Protein AF-A0A2T4AZH9-F1 (afdb_monomer_lite)

Structure (mmCIF, N/CA/C/O backbone):
data_AF-A0A2T4AZH9-F1
#
_entry.id   AF-A0A2T4AZH9-F1
#
loop_
_atom_site.group_PDB
_atom_site.id
_atom_site.type_symbol
_atom_site.label_atom_id
_atom_site.label_alt_id
_atom_site.label_comp_id
_atom_site.label_asym_id
_atom_site.label_entity_id
_atom_site.label_seq_id
_atom_site.pdbx_PDB_ins_code
_atom_site.Cartn_x
_atom_site.Cartn_y
_atom_site.Cartn_z
_atom_site.occupancy
_atom_site.B_iso_or_equiv
_atom_site.auth_seq_id
_atom_site.auth_comp_id
_atom_site.auth_asym_id
_atom_site.auth_atom_id
_atom_site.pdbx_PDB_model_num
ATOM 1 N N . MET A 1 1 ? 41.358 -37.869 23.763 1.00 35.62 1 MET A N 1
ATOM 2 C CA . MET A 1 1 ? 40.541 -38.123 22.559 1.00 35.62 1 MET A CA 1
ATOM 3 C C . MET A 1 1 ? 39.114 -38.159 23.052 1.00 35.62 1 MET A C 1
ATOM 5 O O . MET A 1 1 ? 38.674 -39.199 23.522 1.00 35.62 1 MET A O 1
ATOM 9 N N . ASP A 1 2 ? 38.481 -36.989 23.084 1.00 30.17 2 ASP A N 1
ATOM 10 C CA . ASP A 1 2 ? 37.159 -36.802 23.678 1.00 30.17 2 ASP A CA 1
ATOM 11 C C . ASP A 1 2 ? 36.055 -36.996 22.645 1.00 30.17 2 ASP A C 1
ATOM 13 O O . ASP A 1 2 ? 36.222 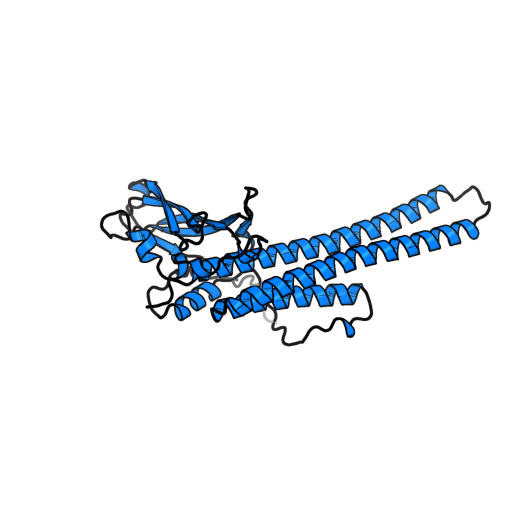-36.734 21.453 1.00 30.17 2 ASP A O 1
ATOM 17 N N . ALA A 1 3 ? 34.944 -37.520 23.141 1.00 31.33 3 ALA A N 1
ATOM 18 C CA . ALA A 1 3 ? 33.832 -38.042 22.380 1.00 31.33 3 ALA A CA 1
ATOM 19 C C . ALA A 1 3 ? 32.626 -37.086 22.398 1.00 31.33 3 ALA A C 1
ATOM 21 O O . ALA A 1 3 ? 32.434 -36.349 23.358 1.00 31.33 3 ALA A O 1
ATOM 22 N N . PHE A 1 4 ? 31.778 -37.231 21.371 1.00 27.92 4 PHE A N 1
ATOM 23 C CA . PHE A 1 4 ? 30.345 -36.894 21.321 1.00 27.92 4 PHE A CA 1
ATOM 24 C C . PHE A 1 4 ? 29.908 -35.425 21.517 1.00 27.92 4 PHE A C 1
ATOM 26 O O . PHE A 1 4 ? 29.893 -34.912 22.628 1.00 27.92 4 PHE A O 1
ATOM 33 N N . LYS A 1 5 ? 29.321 -34.821 20.470 1.00 28.11 5 LYS A N 1
ATOM 34 C CA . LYS A 1 5 ? 27.851 -34.748 20.292 1.00 28.11 5 LYS A CA 1
ATOM 35 C C . LYS A 1 5 ? 27.455 -33.930 19.054 1.00 28.11 5 LYS A C 1
ATOM 37 O O . LYS A 1 5 ? 27.830 -32.775 18.896 1.00 28.11 5 LYS A O 1
ATOM 42 N N . LEU A 1 6 ? 26.645 -34.569 18.215 1.00 40.53 6 LEU A N 1
ATOM 43 C CA . LEU A 1 6 ? 25.690 -33.941 17.313 1.00 40.53 6 LEU A CA 1
ATOM 44 C C . LEU A 1 6 ? 24.505 -33.487 18.183 1.00 40.53 6 LEU A C 1
ATOM 46 O O . LEU A 1 6 ? 23.862 -34.342 18.789 1.00 40.53 6 LEU A O 1
ATOM 50 N N . GLU A 1 7 ? 24.227 -32.188 18.263 1.00 27.11 7 GLU A N 1
ATOM 51 C CA . GLU A 1 7 ? 22.940 -31.666 18.741 1.00 27.11 7 GLU A CA 1
ATOM 52 C C . GLU A 1 7 ? 22.421 -30.650 17.719 1.00 27.11 7 GLU A C 1
ATOM 54 O O . GLU A 1 7 ? 22.953 -29.556 17.534 1.00 27.11 7 GLU A O 1
ATOM 59 N N . THR A 1 8 ? 21.408 -31.112 16.993 1.00 34.91 8 THR A N 1
ATOM 60 C CA . THR A 1 8 ? 20.376 -30.325 16.332 1.00 34.91 8 THR A CA 1
ATOM 61 C C . THR A 1 8 ? 19.603 -29.483 17.347 1.00 34.91 8 THR A C 1
ATOM 63 O O . THR A 1 8 ? 19.451 -29.869 18.503 1.00 34.91 8 THR A O 1
ATOM 66 N N . ASP A 1 9 ? 19.038 -28.398 16.824 1.00 30.02 9 ASP A N 1
ATOM 67 C CA . ASP A 1 9 ? 17.975 -27.564 17.382 1.00 30.02 9 ASP A CA 1
ATOM 68 C C . ASP A 1 9 ? 18.329 -26.586 18.504 1.00 30.02 9 ASP A C 1
ATOM 70 O O . ASP A 1 9 ? 18.565 -26.917 19.663 1.00 30.02 9 ASP A O 1
ATOM 74 N N . THR A 1 10 ? 18.167 -25.306 18.177 1.00 31.19 10 THR A N 1
ATOM 75 C CA . THR A 1 10 ? 17.559 -24.371 19.124 1.00 31.19 10 THR A CA 1
ATOM 76 C C . THR A 1 10 ? 16.722 -23.346 18.367 1.00 31.19 10 THR A C 1
ATOM 78 O O . THR A 1 10 ? 17.166 -22.265 18.003 1.00 31.19 10 THR A O 1
ATOM 81 N N . ASN A 1 11 ? 15.478 -23.753 18.106 1.00 31.56 11 ASN A N 1
ATOM 82 C CA . ASN A 1 11 ? 14.273 -22.962 18.328 1.00 31.56 11 ASN A CA 1
ATOM 83 C C . ASN A 1 11 ? 14.351 -21.475 17.957 1.00 31.56 11 ASN A C 1
ATOM 85 O O . ASN A 1 11 ? 14.492 -20.606 18.819 1.00 31.56 11 ASN A O 1
ATOM 89 N N . ALA A 1 12 ? 14.035 -21.183 16.695 1.00 30.25 12 ALA A N 1
ATOM 90 C CA . ALA A 1 12 ? 13.262 -19.993 16.359 1.00 30.25 12 ALA A CA 1
ATOM 91 C C . ALA A 1 12 ? 11.862 -20.124 16.991 1.00 30.25 12 ALA A C 1
ATOM 93 O O . ALA A 1 12 ? 10.872 -20.418 16.327 1.00 30.25 12 ALA A O 1
ATOM 94 N N . SER A 1 13 ? 11.781 -19.941 18.311 1.00 31.86 13 SER A N 1
ATOM 95 C CA . SER A 1 13 ? 10.516 -19.662 18.978 1.00 31.86 13 SER A CA 1
ATOM 96 C C . SER A 1 13 ? 10.161 -18.223 18.634 1.00 31.86 13 SER A C 1
ATOM 98 O O . SER A 1 13 ? 10.483 -17.292 19.371 1.00 31.86 13 SER A O 1
ATOM 100 N N . ALA A 1 14 ? 9.526 -18.036 17.477 1.00 33.06 14 ALA A N 1
ATOM 101 C CA . ALA A 1 14 ? 8.737 -16.850 17.209 1.00 33.06 14 ALA A CA 1
ATOM 102 C C . ALA A 1 14 ? 7.580 -16.855 18.211 1.00 33.06 14 ALA A C 1
ATOM 104 O O . ALA A 1 14 ? 6.486 -17.347 17.938 1.00 33.06 14 ALA A O 1
ATOM 105 N N . THR A 1 15 ? 7.849 -16.349 19.413 1.00 31.78 15 THR A N 1
ATOM 106 C CA . THR A 1 15 ? 6.825 -15.973 20.373 1.00 31.78 15 THR A CA 1
ATOM 107 C C . THR A 1 15 ? 6.036 -14.855 19.704 1.00 31.78 15 THR A C 1
ATOM 109 O O . THR A 1 15 ? 6.380 -13.679 19.801 1.00 31.78 15 THR A O 1
ATOM 112 N N . THR A 1 16 ? 5.008 -15.227 18.944 1.00 39.09 16 THR A N 1
ATOM 113 C CA . THR A 1 16 ? 3.958 -14.329 18.476 1.00 39.09 16 THR A CA 1
ATOM 114 C C . THR A 1 16 ? 3.214 -13.893 19.726 1.00 39.09 16 THR A C 1
ATOM 116 O O . THR A 1 16 ? 2.232 -14.495 20.151 1.00 39.09 16 THR A O 1
ATOM 119 N N . MET A 1 17 ? 3.771 -12.895 20.413 1.00 38.28 17 MET A N 1
ATOM 120 C CA . MET A 1 17 ? 3.063 -12.244 21.498 1.00 38.28 17 MET A CA 1
ATOM 121 C C . MET A 1 17 ? 1.852 -11.585 20.857 1.00 38.28 17 MET A C 1
ATOM 123 O 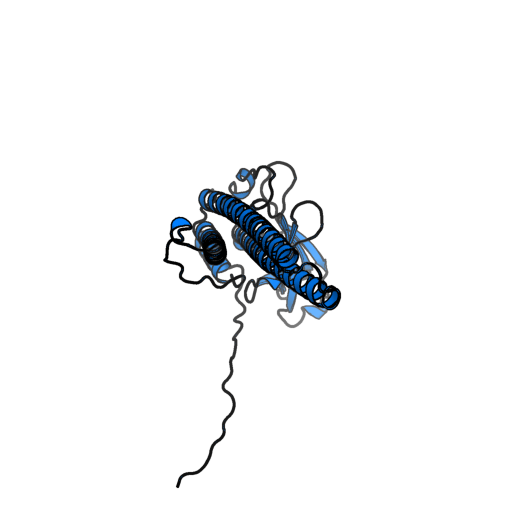O . MET A 1 17 ? 1.985 -10.609 20.128 1.00 38.28 17 MET A O 1
ATOM 127 N N . SER A 1 18 ? 0.680 -12.166 21.087 1.00 49.25 18 SER A N 1
ATOM 128 C CA . SER A 1 18 ? -0.585 -11.580 20.677 1.00 49.25 18 SER A CA 1
ATOM 129 C C . SER A 1 18 ? -0.742 -10.249 21.403 1.00 49.25 18 SER A C 1
ATOM 131 O O . SER A 1 18 ? -0.923 -10.236 22.624 1.00 49.25 18 SER A O 1
ATOM 133 N N . VAL A 1 19 ? -0.639 -9.136 20.676 1.00 58.69 19 VAL A N 1
ATOM 134 C CA . VAL A 1 19 ? -0.752 -7.793 21.252 1.00 58.69 19 VAL A CA 1
ATOM 135 C C . VAL A 1 19 ? -2.165 -7.266 20.992 1.00 58.69 19 VAL A C 1
ATOM 137 O O . VAL A 1 19 ? -2.646 -7.328 19.854 1.00 58.69 19 VAL A O 1
ATOM 140 N N . PRO A 1 20 ? -2.865 -6.739 22.015 1.00 59.16 20 PRO A N 1
ATOM 141 C CA . PRO A 1 20 ? -4.095 -5.996 21.791 1.00 59.16 20 PRO A CA 1
ATOM 142 C C . PRO A 1 20 ? -3.818 -4.849 20.820 1.00 59.16 20 PRO A C 1
ATOM 144 O O . PRO A 1 20 ? -2.970 -3.999 21.083 1.00 59.16 20 PRO A O 1
ATOM 147 N N . VAL A 1 21 ? -4.555 -4.806 19.710 1.00 58.34 21 VAL A N 1
ATOM 148 C CA . VAL A 1 21 ? -4.430 -3.727 18.715 1.00 58.34 21 VAL A CA 1
ATOM 149 C C . VAL A 1 21 ? -4.867 -2.389 19.318 1.00 58.34 21 VAL A C 1
ATOM 151 O O . VAL A 1 21 ? -4.456 -1.319 18.881 1.00 58.34 21 VAL A O 1
ATOM 154 N N . THR A 1 22 ? -5.688 -2.456 20.364 1.00 56.28 22 THR A N 1
ATOM 155 C CA . THR A 1 22 ? -6.309 -1.313 21.016 1.00 56.28 22 THR A CA 1
ATOM 156 C C . THR A 1 22 ? -5.822 -1.225 22.457 1.00 56.28 22 THR A C 1
ATOM 158 O O . THR A 1 22 ? -6.404 -1.844 23.352 1.00 56.28 22 THR A O 1
ATOM 161 N N . ARG A 1 23 ? -4.761 -0.450 22.704 1.00 54.91 23 ARG A N 1
ATOM 162 C CA . ARG A 1 23 ? -4.456 0.011 24.065 1.00 54.91 23 ARG A CA 1
ATOM 163 C C . ARG A 1 23 ? -5.501 1.039 24.490 1.00 54.91 23 ARG A C 1
ATOM 165 O O . ARG A 1 23 ? -5.807 1.973 23.751 1.00 54.91 23 ARG A O 1
ATOM 172 N N . THR A 1 24 ? -6.096 0.833 25.661 1.00 55.88 24 THR A N 1
ATOM 173 C CA . THR A 1 24 ? -7.143 1.715 26.208 1.00 55.88 24 THR A CA 1
ATOM 174 C C . THR A 1 24 ? -6.582 2.851 27.061 1.00 55.88 24 THR A C 1
ATOM 176 O O . THR A 1 24 ? -7.318 3.761 27.437 1.00 55.88 24 THR A O 1
ATOM 179 N N . ASP A 1 25 ? -5.294 2.793 27.373 1.00 58.34 25 ASP A N 1
ATOM 180 C CA . ASP A 1 25 ? -4.509 3.752 28.135 1.00 58.34 25 ASP A CA 1
ATOM 181 C C . ASP A 1 25 ? -3.660 4.647 27.210 1.00 58.34 25 ASP A C 1
ATOM 183 O O . ASP A 1 25 ? -3.441 4.337 26.039 1.00 58.34 25 ASP A O 1
ATOM 187 N N . GLY A 1 26 ? -3.249 5.816 27.710 1.00 67.31 26 GLY A N 1
ATOM 188 C CA . GLY A 1 26 ? -2.458 6.794 26.950 1.00 67.31 26 GLY A CA 1
ATOM 189 C C . GLY A 1 26 ? -3.267 7.748 26.063 1.00 67.31 26 GLY A C 1
ATOM 190 O O . GLY A 1 26 ? -4.496 7.655 25.950 1.00 67.31 26 GLY A O 1
ATOM 191 N N . THR A 1 27 ? -2.553 8.700 25.461 1.00 75.38 27 THR A N 1
ATOM 192 C CA . THR A 1 27 ? -3.080 9.693 24.515 1.00 75.38 27 THR A CA 1
ATOM 193 C C . THR A 1 27 ? -3.403 9.057 23.158 1.00 75.38 27 THR A C 1
ATOM 195 O O . THR A 1 27 ? -2.953 7.955 22.846 1.00 75.38 27 THR A O 1
ATOM 198 N N . THR A 1 28 ? -4.144 9.763 22.297 1.00 70.50 28 THR A N 1
ATOM 199 C CA . THR A 1 28 ? -4.382 9.333 20.904 1.00 70.50 28 THR A CA 1
ATOM 200 C C . THR A 1 28 ? -3.072 9.037 20.166 1.00 70.50 28 THR A C 1
ATOM 202 O O . THR A 1 28 ? -2.990 8.059 19.426 1.00 70.50 28 THR A O 1
ATOM 205 N N . ARG A 1 29 ? -2.025 9.832 20.419 1.00 73.69 29 ARG A N 1
ATOM 206 C CA . ARG A 1 29 ? -0.695 9.647 19.830 1.00 73.69 29 ARG A CA 1
ATOM 207 C C . ARG A 1 29 ? -0.040 8.341 20.284 1.00 73.69 29 ARG A C 1
ATOM 209 O O . ARG A 1 29 ? 0.465 7.604 19.443 1.00 73.69 29 ARG A O 1
ATOM 216 N N . ASP A 1 30 ? -0.106 8.019 21.576 1.00 75.50 30 ASP A N 1
ATOM 217 C CA . ASP A 1 30 ? 0.475 6.781 22.125 1.00 75.50 30 ASP A CA 1
ATOM 218 C C . ASP A 1 30 ? -0.186 5.532 21.526 1.00 75.50 30 ASP A C 1
ATOM 220 O O . ASP A 1 30 ? 0.470 4.518 21.268 1.00 75.50 30 ASP A O 1
ATOM 224 N N . ARG A 1 31 ? -1.495 5.616 21.258 1.00 73.69 31 ARG A N 1
ATOM 225 C CA . ARG A 1 31 ? -2.267 4.546 20.613 1.00 73.69 31 ARG A CA 1
ATOM 226 C C . ARG A 1 31 ? -1.903 4.390 19.142 1.00 73.69 31 ARG A C 1
ATOM 228 O O . ARG A 1 31 ? -1.674 3.266 18.715 1.00 73.69 31 ARG A O 1
ATOM 235 N N . ILE A 1 32 ? -1.776 5.492 18.397 1.00 75.69 32 ILE A N 1
ATOM 236 C CA . ILE A 1 32 ? -1.299 5.471 17.003 1.00 75.69 32 ILE A CA 1
ATOM 237 C C . ILE A 1 32 ? 0.099 4.851 16.934 1.00 75.69 32 ILE A C 1
ATOM 239 O O . ILE A 1 32 ? 0.330 3.958 16.127 1.00 75.69 32 ILE A O 1
ATOM 243 N N . GLN A 1 33 ? 1.015 5.256 17.816 1.00 78.50 33 GLN A N 1
ATOM 244 C CA . GLN A 1 33 ? 2.370 4.706 17.853 1.00 78.50 33 GLN A CA 1
ATOM 245 C C . GLN A 1 33 ? 2.381 3.211 18.210 1.00 78.50 33 GLN A C 1
ATOM 247 O O . GLN A 1 33 ? 3.131 2.444 17.610 1.00 78.50 33 GLN A O 1
ATOM 252 N N . SER A 1 34 ? 1.525 2.784 19.144 1.00 79.31 34 SER A N 1
ATOM 253 C CA . SER A 1 34 ? 1.360 1.364 19.488 1.00 79.31 34 SER A CA 1
ATOM 254 C C . SER A 1 34 ? 0.736 0.550 18.349 1.00 79.31 34 SER A C 1
ATOM 256 O O . SER A 1 34 ? 1.015 -0.634 18.225 1.00 79.31 34 SER A O 1
ATOM 258 N N . PHE A 1 35 ? -0.113 1.159 17.520 1.00 82.94 35 PHE A N 1
ATOM 259 C CA . PHE A 1 35 ? -0.682 0.506 16.343 1.00 82.94 35 PHE A CA 1
ATOM 260 C C . PHE A 1 35 ? 0.359 0.395 15.224 1.00 82.94 35 PHE A C 1
ATOM 262 O O . PHE A 1 35 ? 0.516 -0.664 14.624 1.00 82.94 35 PHE A O 1
ATOM 269 N N . LEU A 1 36 ? 1.111 1.471 14.973 1.00 83.50 36 LEU A N 1
ATOM 270 C CA . LEU A 1 36 ? 2.180 1.517 13.975 1.00 83.50 36 LEU A CA 1
ATOM 271 C C . LEU A 1 36 ? 3.300 0.516 14.261 1.00 83.50 36 LEU A C 1
ATOM 273 O O . LEU A 1 36 ? 3.859 -0.034 13.319 1.00 83.50 36 LEU A O 1
ATOM 277 N N . SER A 1 37 ? 3.598 0.217 15.529 1.00 83.94 37 SER A N 1
ATOM 278 C CA . SER A 1 37 ? 4.591 -0.811 15.873 1.00 83.94 37 SER A CA 1
ATOM 279 C C . SER A 1 37 ? 4.175 -2.231 15.465 1.00 83.94 37 SER A C 1
ATOM 281 O O . SER A 1 37 ? 5.003 -3.139 15.483 1.00 83.94 37 SER A O 1
ATOM 283 N N . LEU A 1 38 ? 2.912 -2.436 15.074 1.00 86.44 38 LEU A N 1
ATOM 284 C CA . LEU A 1 38 ? 2.426 -3.688 14.498 1.00 86.44 38 LEU A CA 1
ATOM 285 C C . LEU A 1 38 ? 2.661 -3.768 12.983 1.00 86.44 38 LEU A C 1
ATOM 287 O O . LEU A 1 38 ? 2.318 -4.792 12.391 1.00 86.44 38 LEU A O 1
ATOM 291 N N . ASN A 1 39 ? 3.204 -2.726 12.341 1.00 88.56 39 ASN A N 1
ATOM 292 C CA . ASN A 1 39 ? 3.512 -2.748 10.915 1.00 88.56 39 ASN A CA 1
ATOM 293 C C . ASN A 1 39 ? 4.572 -3.813 10.612 1.00 88.56 39 ASN A C 1
ATOM 295 O O . ASN A 1 39 ? 5.694 -3.745 11.107 1.00 88.56 39 ASN A O 1
ATOM 299 N N . LYS A 1 40 ? 4.205 -4.794 9.788 1.00 89.12 40 LYS A N 1
ATOM 300 C CA . LYS A 1 40 ? 5.099 -5.815 9.227 1.00 89.12 40 LYS A CA 1
ATOM 301 C C . LYS A 1 40 ? 4.925 -5.909 7.707 1.00 89.12 40 LYS A C 1
ATOM 303 O O . LYS A 1 40 ? 5.230 -6.941 7.115 1.00 89.12 40 LYS A O 1
ATOM 308 N N . ILE A 1 41 ? 4.362 -4.870 7.079 1.00 87.06 41 ILE A N 1
ATOM 309 C CA . ILE A 1 41 ? 4.138 -4.830 5.628 1.00 87.06 41 ILE A CA 1
ATOM 310 C C . ILE A 1 41 ? 5.489 -4.851 4.922 1.00 87.06 41 ILE A C 1
ATOM 312 O O . ILE A 1 41 ? 5.646 -5.532 3.914 1.00 87.06 41 ILE A O 1
ATOM 316 N N . GLU A 1 42 ? 6.446 -4.121 5.486 1.00 82.81 42 GLU A N 1
ATOM 317 C CA . GLU A 1 42 ? 7.795 -3.953 4.977 1.00 82.81 42 GLU A CA 1
ATOM 318 C C . GLU A 1 42 ? 8.727 -3.642 6.151 1.00 82.81 42 GLU A C 1
ATOM 320 O O . GLU A 1 42 ? 8.307 -3.037 7.142 1.00 82.81 42 GLU A O 1
ATOM 325 N N . VAL A 1 43 ? 9.979 -4.084 6.051 1.00 78.25 43 VAL A N 1
ATOM 326 C CA . VAL A 1 43 ? 11.051 -3.670 6.957 1.00 78.25 43 VAL A CA 1
ATOM 327 C C . VAL A 1 43 ? 11.850 -2.621 6.208 1.00 78.25 43 VAL A C 1
ATOM 329 O O . VAL A 1 43 ? 12.520 -2.953 5.236 1.00 78.25 43 VAL A O 1
ATOM 332 N N . PHE A 1 44 ? 11.751 -1.371 6.645 1.00 73.19 44 PHE A N 1
ATOM 333 C CA . PHE A 1 44 ? 12.524 -0.290 6.050 1.00 73.19 44 PHE A CA 1
ATOM 334 C C . PHE A 1 44 ? 13.975 -0.405 6.490 1.00 73.19 44 PHE A C 1
ATOM 336 O O . PHE A 1 44 ? 14.270 -0.605 7.673 1.00 73.19 44 PHE A O 1
ATOM 343 N N . SER A 1 45 ? 14.878 -0.294 5.528 1.00 63.50 45 SER A N 1
ATOM 344 C CA . SER A 1 45 ? 16.293 -0.114 5.822 1.00 63.50 45 SER A CA 1
ATOM 345 C C . SER A 1 45 ? 16.545 1.312 6.345 1.00 63.50 45 SER A C 1
ATOM 347 O O . SER A 1 45 ? 15.782 2.228 6.040 1.00 63.50 45 SER A O 1
ATOM 349 N N . ASP A 1 46 ? 17.590 1.513 7.163 1.00 58.84 46 ASP A N 1
ATOM 350 C CA . ASP A 1 46 ? 18.034 2.851 7.602 1.00 58.84 46 ASP A CA 1
ATOM 351 C C . ASP A 1 46 ? 18.615 3.605 6.388 1.00 58.84 46 ASP A C 1
ATOM 353 O O . ASP A 1 46 ? 19.830 3.719 6.204 1.00 58.84 46 ASP A O 1
ATOM 357 N N . GLN A 1 47 ? 17.742 4.089 5.504 1.00 55.91 47 GLN A N 1
ATOM 358 C CA . GLN A 1 47 ? 18.118 4.821 4.297 1.00 55.91 47 GLN A CA 1
ATOM 359 C C . GLN A 1 47 ? 18.378 6.288 4.648 1.00 55.91 47 GLN A C 1
ATOM 361 O O . GLN A 1 47 ? 17.634 7.201 4.315 1.00 55.91 47 GLN A O 1
ATOM 366 N N . SER A 1 48 ? 19.474 6.515 5.373 1.00 52.31 48 SER A N 1
ATOM 367 C CA . SER A 1 48 ? 19.982 7.858 5.699 1.00 52.31 48 SER A CA 1
ATOM 368 C C . SER A 1 48 ? 20.657 8.565 4.515 1.00 52.31 48 SER A C 1
ATOM 370 O O . SER A 1 48 ? 21.104 9.705 4.651 1.00 52.31 48 SER A O 1
ATOM 372 N N . GLN A 1 49 ? 20.756 7.902 3.361 1.00 54.59 49 GLN A N 1
ATOM 373 C CA . GLN A 1 49 ? 21.454 8.419 2.195 1.00 54.59 49 GLN A CA 1
ATOM 374 C C . GLN A 1 49 ? 20.450 9.049 1.227 1.00 54.59 49 GLN A C 1
ATOM 376 O O . GLN A 1 49 ? 19.514 8.393 0.776 1.00 54.59 49 GLN A O 1
ATOM 381 N N . ALA A 1 50 ? 20.638 10.338 0.938 1.00 56.22 50 ALA A N 1
ATOM 382 C CA . ALA A 1 50 ? 19.861 11.037 -0.076 1.00 56.22 50 ALA A CA 1
ATOM 383 C C . ALA A 1 50 ? 20.056 10.343 -1.434 1.00 56.22 50 ALA A C 1
ATOM 385 O O . ALA A 1 50 ? 21.186 10.038 -1.813 1.00 56.22 50 ALA A O 1
ATOM 386 N N . TRP A 1 51 ? 18.952 10.070 -2.126 1.00 66.31 51 TRP A N 1
ATOM 387 C CA . TRP A 1 51 ? 18.949 9.528 -3.479 1.00 66.31 51 TRP A CA 1
ATOM 388 C C . TRP A 1 51 ? 19.098 10.687 -4.465 1.00 66.31 51 TRP A C 1
AT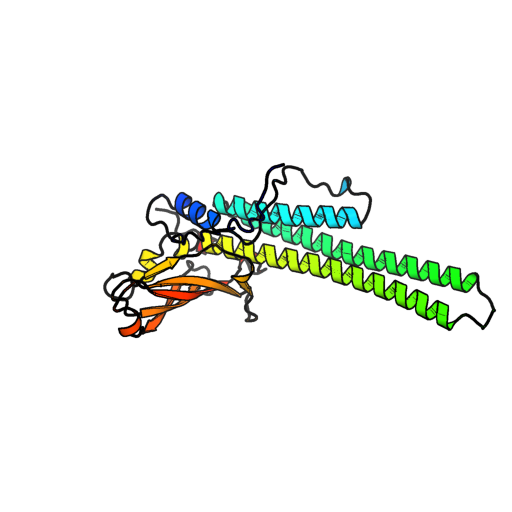OM 390 O O . TRP A 1 51 ? 18.350 11.662 -4.377 1.00 66.31 51 TRP A O 1
ATOM 400 N N . ASP A 1 52 ? 20.053 10.584 -5.388 1.00 65.50 52 ASP A N 1
ATOM 401 C CA . ASP A 1 52 ? 20.234 11.557 -6.463 1.00 65.50 52 ASP A CA 1
ATOM 402 C C . ASP A 1 52 ? 20.291 10.832 -7.811 1.00 65.50 52 ASP A C 1
ATOM 404 O O . ASP A 1 52 ? 21.153 9.988 -8.045 1.00 65.50 52 ASP A O 1
ATOM 408 N N . PHE A 1 53 ? 19.340 11.144 -8.694 1.00 64.44 53 PHE A N 1
ATOM 409 C CA . PHE A 1 53 ? 19.307 10.607 -10.056 1.00 64.44 53 PHE A CA 1
ATOM 410 C C . PHE A 1 53 ? 20.496 11.091 -10.892 1.00 64.44 53 PHE A C 1
ATOM 412 O O . PHE A 1 53 ? 20.878 10.407 -11.846 1.00 64.44 53 PHE A O 1
ATOM 419 N N . ASP A 1 54 ? 21.063 12.250 -10.547 1.00 66.38 54 ASP A N 1
ATOM 420 C CA . ASP A 1 54 ? 22.154 12.873 -11.292 1.00 66.38 54 ASP A CA 1
ATOM 421 C C . ASP A 1 54 ? 23.492 12.138 -11.087 1.00 66.38 54 ASP A C 1
ATOM 423 O O . ASP A 1 54 ? 24.373 12.231 -11.944 1.00 66.38 54 ASP A O 1
ATOM 427 N N . ASP A 1 55 ? 23.609 11.335 -10.022 1.00 70.62 55 ASP A N 1
ATOM 428 C CA . ASP A 1 55 ? 24.785 10.506 -9.728 1.00 70.62 55 ASP A CA 1
ATOM 429 C C . ASP A 1 55 ? 24.754 9.128 -10.432 1.00 70.62 55 ASP A C 1
ATOM 431 O O . ASP A 1 55 ? 25.756 8.411 -10.427 1.00 70.62 55 ASP A O 1
ATOM 435 N N . CYS A 1 56 ? 23.629 8.736 -11.051 1.00 78.50 56 CYS A N 1
ATOM 436 C CA . CYS A 1 56 ? 23.438 7.408 -11.652 1.00 78.50 56 CYS A CA 1
ATOM 437 C C . CYS A 1 56 ? 23.753 7.449 -13.177 1.00 78.50 56 CYS A C 1
ATOM 439 O O . CYS A 1 56 ? 23.053 8.105 -13.965 1.00 78.50 56 CYS A O 1
ATOM 441 N N . GLU A 1 57 ? 24.814 6.750 -13.614 1.00 75.94 57 GLU A N 1
ATOM 442 C CA . GLU A 1 57 ? 25.371 6.829 -14.981 1.00 75.94 57 GLU A CA 1
ATOM 443 C C . GLU A 1 57 ? 24.577 5.998 -16.001 1.00 75.94 57 GLU A C 1
ATOM 445 O O . GLU A 1 57 ? 24.444 6.378 -17.169 1.00 75.94 57 GLU A O 1
ATOM 450 N N . THR A 1 58 ? 24.033 4.862 -15.570 1.00 80.62 58 THR A N 1
ATOM 451 C CA . THR A 1 58 ? 23.296 3.925 -16.425 1.00 80.62 58 THR A CA 1
ATOM 452 C C . THR A 1 58 ? 21.790 3.958 -16.161 1.00 80.62 58 THR A C 1
ATOM 454 O O . THR A 1 58 ? 21.328 4.336 -15.088 1.00 80.62 58 THR A O 1
ATOM 457 N N . LEU A 1 59 ? 20.988 3.521 -17.140 1.00 78.38 59 LEU A N 1
ATOM 458 C CA . LEU A 1 59 ? 19.537 3.362 -16.953 1.00 78.38 59 LEU A CA 1
ATOM 459 C C . LEU A 1 59 ? 19.198 2.336 -15.861 1.00 78.38 59 LEU A C 1
ATOM 461 O O . LEU A 1 59 ? 18.192 2.489 -15.179 1.00 78.38 59 LEU A O 1
ATOM 465 N N . GLU A 1 60 ? 20.036 1.311 -15.698 1.00 79.56 60 GLU A N 1
ATOM 466 C CA . GLU A 1 60 ? 19.883 0.296 -14.652 1.00 79.56 60 GLU A CA 1
ATOM 467 C C . GLU A 1 60 ? 20.125 0.902 -13.271 1.00 79.56 60 GLU A C 1
ATOM 469 O O . GLU A 1 60 ? 19.256 0.803 -12.413 1.00 79.56 60 GLU A O 1
ATOM 474 N N . GLU A 1 61 ? 21.217 1.652 -13.104 1.00 81.56 61 GLU A N 1
ATOM 475 C CA . GLU A 1 61 ? 21.475 2.392 -11.867 1.00 81.56 61 GLU A CA 1
ATOM 476 C C . GLU A 1 61 ? 20.360 3.399 -11.588 1.00 81.56 61 GLU A C 1
ATOM 478 O O . GLU A 1 61 ? 19.860 3.443 -10.477 1.00 81.56 61 GLU A O 1
ATOM 483 N N . ARG A 1 62 ? 19.886 4.157 -12.585 1.00 84.31 62 ARG A N 1
ATOM 484 C CA . ARG A 1 62 ? 18.754 5.087 -12.406 1.00 84.31 62 ARG A CA 1
ATOM 485 C C . ARG A 1 62 ? 17.477 4.382 -11.964 1.00 84.31 62 ARG A C 1
ATOM 487 O O . ARG A 1 62 ? 16.713 4.942 -11.179 1.00 84.31 62 ARG A O 1
ATOM 494 N N . PHE A 1 63 ? 17.227 3.178 -12.468 1.00 87.50 63 PHE A N 1
ATOM 495 C CA . PHE A 1 63 ? 16.079 2.386 -12.053 1.00 87.50 63 PHE A CA 1
ATOM 496 C C . PHE A 1 63 ? 16.233 1.902 -10.605 1.00 87.50 63 PHE A C 1
ATOM 498 O O . PHE A 1 63 ? 15.312 2.083 -9.812 1.00 87.50 63 PHE A O 1
ATOM 505 N N . ASP A 1 64 ? 17.407 1.397 -10.225 1.00 86.12 64 ASP A N 1
ATOM 506 C CA . ASP A 1 64 ? 17.705 0.992 -8.846 1.00 86.12 64 ASP A CA 1
ATOM 507 C C . ASP A 1 64 ? 17.633 2.186 -7.874 1.00 86.12 64 ASP A C 1
ATOM 509 O O . ASP A 1 64 ? 16.975 2.108 -6.832 1.00 86.12 64 ASP A O 1
ATOM 513 N N . CYS A 1 65 ? 18.217 3.329 -8.258 1.00 86.44 65 CYS A N 1
ATOM 514 C CA . CYS A 1 65 ? 18.134 4.610 -7.551 1.00 86.44 65 CYS A CA 1
ATOM 515 C C . CYS A 1 65 ? 16.659 5.023 -7.350 1.00 86.44 65 CYS A C 1
ATOM 517 O O . CYS A 1 65 ? 16.251 5.425 -6.258 1.00 86.44 65 CYS A O 1
ATOM 519 N N . GLY A 1 66 ? 15.824 4.868 -8.383 1.00 89.50 66 GLY A N 1
ATOM 520 C CA . GLY A 1 66 ? 14.389 5.131 -8.300 1.00 89.50 66 GLY A CA 1
ATOM 521 C C . GLY A 1 66 ? 13.643 4.176 -7.362 1.00 89.50 66 GLY A C 1
ATOM 522 O O . GLY A 1 66 ? 12.794 4.629 -6.593 1.00 89.50 66 GLY A O 1
ATOM 523 N N . LEU A 1 67 ? 13.966 2.877 -7.361 1.00 90.62 67 LEU A N 1
ATOM 524 C CA . LEU A 1 67 ? 13.347 1.900 -6.454 1.00 90.62 67 LEU A CA 1
ATOM 525 C C . LEU A 1 67 ? 13.644 2.225 -4.988 1.00 90.62 67 LEU A C 1
ATOM 527 O O . LEU A 1 67 ? 12.737 2.146 -4.154 1.00 90.62 67 LEU A O 1
ATOM 531 N N . MET A 1 68 ? 14.876 2.649 -4.691 1.00 88.69 68 MET A N 1
ATOM 532 C CA . MET A 1 68 ? 15.243 3.162 -3.370 1.00 88.69 68 MET A CA 1
ATOM 533 C C . MET A 1 68 ? 14.430 4.409 -3.011 1.00 88.69 68 MET A C 1
ATOM 535 O O . MET A 1 68 ? 13.847 4.469 -1.932 1.00 88.69 68 MET A O 1
ATOM 539 N N . GLY A 1 69 ? 14.285 5.365 -3.936 1.00 89.62 69 GLY A N 1
ATOM 540 C CA . GLY A 1 69 ? 13.425 6.536 -3.732 1.00 89.62 69 GLY A CA 1
ATOM 541 C C . GLY A 1 69 ? 11.967 6.162 -3.422 1.00 89.62 69 GLY A C 1
ATOM 542 O O . GLY A 1 69 ? 11.346 6.737 -2.526 1.00 89.62 69 GLY A O 1
ATOM 543 N N . LEU A 1 70 ? 11.415 5.145 -4.096 1.00 92.00 70 LEU A N 1
ATOM 544 C CA . LEU A 1 70 ? 10.077 4.629 -3.793 1.00 92.00 70 LEU A CA 1
ATOM 545 C C . LEU A 1 70 ? 10.004 3.967 -2.405 1.00 92.00 70 LEU A C 1
ATOM 547 O O . LEU A 1 70 ? 8.958 4.057 -1.761 1.00 92.00 70 LEU A O 1
ATOM 551 N N . GLU A 1 71 ? 11.043 3.262 -1.947 1.00 91.31 71 GLU A N 1
ATOM 552 C CA . GLU A 1 71 ? 11.121 2.710 -0.578 1.00 91.31 71 GLU A CA 1
ATOM 553 C C . GLU A 1 71 ? 11.193 3.823 0.469 1.00 91.31 71 GLU A C 1
ATOM 555 O O . GLU A 1 71 ? 10.420 3.811 1.429 1.00 91.31 71 GLU A O 1
ATOM 560 N N . GLN A 1 72 ? 12.030 4.832 0.237 1.00 89.81 72 GLN A N 1
ATOM 561 C CA . GLN A 1 72 ? 12.167 5.992 1.109 1.00 89.81 72 GLN A CA 1
ATOM 562 C C . GLN A 1 72 ? 10.830 6.723 1.290 1.00 89.81 72 GLN A C 1
ATOM 564 O O . GLN A 1 72 ? 10.408 6.980 2.416 1.00 89.81 72 GLN A O 1
ATOM 569 N N . LEU A 1 73 ? 10.095 6.969 0.203 1.00 91.69 73 LEU A N 1
ATOM 570 C CA . LEU A 1 73 ? 8.767 7.587 0.272 1.00 91.69 73 LEU A CA 1
ATOM 571 C C . LEU A 1 73 ? 7.747 6.699 1.014 1.00 91.69 73 LEU A C 1
ATOM 573 O O . LEU A 1 73 ? 6.871 7.214 1.709 1.00 91.69 73 LEU A O 1
ATOM 577 N N . ARG A 1 74 ? 7.856 5.363 0.938 1.00 91.38 74 ARG A N 1
ATOM 578 C CA . ARG A 1 74 ? 7.034 4.460 1.772 1.00 91.38 74 ARG A CA 1
ATOM 579 C C . ARG A 1 74 ? 7.391 4.573 3.257 1.00 91.38 74 ARG A C 1
ATOM 581 O O . ARG A 1 74 ? 6.484 4.535 4.088 1.00 91.38 74 ARG A O 1
ATOM 588 N N . SER A 1 75 ? 8.668 4.747 3.590 1.00 89.94 75 SER A N 1
ATOM 589 C CA . SER A 1 75 ? 9.126 4.997 4.964 1.00 89.94 75 SER A CA 1
ATOM 590 C C . SER A 1 75 ? 8.597 6.339 5.493 1.00 89.94 75 SER A C 1
ATOM 592 O O . SER A 1 75 ? 8.033 6.415 6.586 1.00 89.94 75 SER A O 1
ATOM 594 N N . GLU A 1 76 ? 8.635 7.386 4.666 1.00 90.69 76 GLU A N 1
ATOM 595 C CA . GLU A 1 76 ? 8.079 8.703 4.995 1.00 90.69 76 GLU A CA 1
ATOM 596 C C . GLU A 1 76 ? 6.568 8.671 5.247 1.00 90.69 76 GLU A C 1
ATOM 598 O O . GLU A 1 76 ? 6.083 9.375 6.131 1.00 90.69 76 GLU A O 1
ATOM 603 N N . VAL A 1 77 ? 5.807 7.818 4.548 1.00 90.06 77 VAL A N 1
ATOM 604 C CA . VAL A 1 77 ? 4.383 7.597 4.862 1.00 90.06 77 VAL A CA 1
ATOM 605 C C . VAL A 1 77 ? 4.205 7.110 6.297 1.00 90.06 77 VAL A C 1
ATOM 607 O O . VAL A 1 77 ? 3.293 7.567 6.993 1.00 90.06 77 VAL A O 1
ATOM 610 N N . VAL A 1 78 ? 5.058 6.198 6.763 1.00 88.12 78 VAL A N 1
ATOM 611 C CA . VAL A 1 78 ? 4.988 5.664 8.129 1.00 88.12 78 VAL A CA 1
ATOM 612 C C . VAL A 1 78 ? 5.330 6.743 9.153 1.00 88.12 78 VAL A C 1
ATOM 614 O O . VAL A 1 78 ? 4.586 6.908 10.125 1.00 88.12 78 VAL A O 1
ATOM 617 N N . GLU A 1 79 ? 6.374 7.534 8.912 1.00 88.12 79 GLU A N 1
ATOM 618 C CA . GLU A 1 79 ? 6.755 8.634 9.805 1.00 88.12 79 GLU A CA 1
ATOM 619 C C . GLU A 1 79 ? 5.714 9.767 9.816 1.00 88.12 79 GLU A C 1
ATOM 621 O O . GLU A 1 79 ? 5.263 10.178 10.886 1.00 88.12 79 GLU A O 1
ATOM 626 N N . ALA A 1 80 ? 5.197 10.191 8.660 1.00 86.62 80 ALA A N 1
ATOM 627 C CA . ALA A 1 80 ? 4.106 11.165 8.589 1.00 86.62 80 ALA A CA 1
ATOM 628 C C . ALA A 1 80 ? 2.850 10.666 9.327 1.00 86.62 80 ALA A C 1
ATOM 630 O O . ALA A 1 80 ? 2.175 11.429 10.030 1.00 86.62 80 ALA A O 1
ATOM 631 N N . THR A 1 81 ? 2.559 9.363 9.237 1.00 85.44 81 THR A N 1
ATOM 632 C CA . THR A 1 81 ? 1.463 8.733 9.987 1.00 85.44 81 THR A CA 1
ATOM 633 C C . THR A 1 81 ? 1.695 8.807 11.494 1.00 85.44 81 THR A C 1
ATOM 635 O O . THR A 1 81 ? 0.770 9.126 12.251 1.00 85.44 81 THR A O 1
ATOM 638 N N . ARG A 1 82 ? 2.929 8.539 11.931 1.00 84.06 82 ARG A N 1
ATOM 639 C CA . ARG A 1 82 ? 3.359 8.581 13.333 1.00 84.06 82 ARG A CA 1
ATOM 640 C C . ARG A 1 82 ? 3.251 9.975 13.935 1.00 84.06 82 ARG A C 1
ATOM 642 O O . ARG A 1 82 ? 2.857 10.119 15.093 1.00 84.06 82 ARG A O 1
ATOM 649 N N . GLU A 1 83 ? 3.588 10.993 13.156 1.00 82.81 83 GLU A N 1
ATOM 650 C CA . GLU A 1 83 ? 3.485 12.394 13.556 1.00 82.81 83 GLU A CA 1
ATOM 651 C C . GLU A 1 83 ? 2.049 12.929 13.506 1.00 82.81 83 GLU A C 1
ATOM 653 O O . GLU A 1 83 ? 1.760 13.971 14.095 1.00 82.81 83 GLU A O 1
ATOM 658 N N . GLY A 1 84 ? 1.137 12.225 12.825 1.00 78.12 84 GLY A N 1
ATOM 659 C CA . GLY A 1 84 ? -0.194 12.747 12.519 1.00 78.12 84 GLY A CA 1
ATOM 660 C C . GLY A 1 84 ? -0.145 13.912 11.525 1.00 78.12 84 GLY A C 1
ATOM 661 O O . GLY A 1 84 ? -1.025 14.773 11.539 1.00 78.12 84 GLY A O 1
ATOM 662 N N . ASN A 1 85 ? 0.896 13.968 10.688 1.00 82.75 85 ASN A N 1
ATOM 663 C CA . ASN A 1 85 ? 1.130 15.044 9.736 1.00 82.75 85 ASN A CA 1
ATOM 664 C C . ASN A 1 85 ? 0.476 14.718 8.388 1.00 82.75 85 ASN A C 1
ATOM 666 O O . ASN A 1 85 ? 1.080 14.150 7.482 1.00 82.75 85 ASN A O 1
ATOM 670 N N . GLU A 1 86 ? -0.794 15.093 8.263 1.00 73.69 86 GLU A N 1
ATOM 671 C CA . GLU A 1 86 ? -1.602 14.827 7.070 1.00 73.69 86 GLU A CA 1
ATOM 672 C C . GLU A 1 86 ? -1.016 15.456 5.802 1.00 73.69 86 GLU A C 1
ATOM 674 O O . GLU A 1 86 ? -1.015 14.840 4.738 1.00 73.69 86 GLU A O 1
ATOM 679 N N . ARG A 1 87 ? -0.510 16.686 5.919 1.00 80.69 87 ARG A N 1
ATOM 680 C CA . ARG A 1 87 ? 0.049 17.399 4.775 1.00 80.69 87 ARG A CA 1
ATOM 681 C C . ARG A 1 87 ? 1.292 16.686 4.259 1.00 80.69 87 ARG A C 1
ATOM 683 O O . ARG A 1 87 ? 1.358 16.427 3.066 1.00 80.69 87 ARG A O 1
ATOM 690 N N . ALA A 1 88 ? 2.197 16.298 5.160 1.00 85.06 88 ALA A N 1
ATOM 691 C CA . ALA A 1 88 ? 3.356 15.494 4.790 1.00 85.06 88 ALA A CA 1
ATOM 692 C C . ALA A 1 88 ? 2.931 14.168 4.147 1.00 85.06 88 ALA A C 1
ATOM 694 O O . ALA A 1 88 ? 3.429 13.837 3.083 1.00 85.06 88 ALA A O 1
ATOM 695 N N . LEU A 1 89 ? 1.940 13.464 4.709 1.00 86.06 89 LEU A N 1
ATOM 696 C CA . LEU A 1 89 ? 1.441 12.218 4.120 1.00 86.06 89 LEU A CA 1
ATOM 697 C C . LEU A 1 89 ? 0.937 12.413 2.678 1.00 86.06 89 LEU A C 1
ATOM 699 O O . LEU A 1 89 ? 1.235 11.604 1.802 1.00 86.06 89 LEU A O 1
ATOM 703 N N . MET A 1 90 ? 0.162 13.470 2.425 1.00 86.25 90 MET A N 1
ATOM 704 C CA . MET A 1 90 ? -0.351 13.776 1.087 1.00 86.25 90 MET A CA 1
ATOM 705 C C . MET A 1 90 ? 0.767 14.172 0.120 1.00 86.25 90 MET A C 1
ATOM 707 O O . MET A 1 90 ? 0.775 13.686 -1.010 1.00 86.25 90 MET A O 1
ATOM 711 N N . ASP A 1 91 ? 1.704 15.009 0.564 1.00 88.94 91 ASP A N 1
ATOM 712 C CA . ASP A 1 91 ? 2.846 15.455 -0.236 1.00 88.94 91 ASP A CA 1
ATOM 713 C C . ASP A 1 91 ? 3.749 14.257 -0.604 1.00 88.94 91 ASP A C 1
ATOM 715 O O . ASP A 1 91 ? 4.085 14.082 -1.775 1.00 88.94 91 ASP A O 1
ATOM 719 N N . THR A 1 92 ? 4.029 13.352 0.342 1.00 90.88 92 THR A N 1
ATOM 720 C CA . THR A 1 92 ? 4.770 12.100 0.104 1.00 90.88 92 THR A CA 1
ATOM 721 C C . THR A 1 92 ? 4.049 11.186 -0.893 1.00 90.88 92 THR A C 1
ATOM 723 O O . THR A 1 92 ? 4.679 10.627 -1.788 1.00 90.88 92 THR A O 1
ATOM 726 N N . VAL A 1 93 ? 2.720 11.043 -0.803 1.00 90.19 93 VAL A N 1
ATOM 727 C CA . VAL A 1 93 ? 1.939 10.249 -1.776 1.00 90.19 93 VAL A CA 1
ATOM 728 C C . VAL A 1 93 ? 1.992 10.863 -3.177 1.00 90.19 93 VAL A C 1
ATOM 730 O O . VAL A 1 93 ? 2.042 10.126 -4.162 1.00 90.19 93 VAL A O 1
ATOM 733 N N . VAL A 1 94 ? 1.969 12.193 -3.290 1.00 90.50 94 VAL A N 1
ATOM 734 C CA . VAL A 1 94 ? 2.128 12.883 -4.579 1.00 90.50 94 VAL A CA 1
ATOM 735 C C . VAL A 1 94 ? 3.524 12.631 -5.141 1.00 90.50 94 VAL A C 1
ATOM 737 O O . VAL A 1 94 ? 3.619 12.139 -6.265 1.00 90.50 94 VAL A O 1
ATOM 740 N N . GLY A 1 95 ? 4.574 12.852 -4.344 1.00 90.81 95 GLY A N 1
ATOM 741 C CA . GLY A 1 95 ? 5.957 12.583 -4.745 1.00 90.81 95 GLY A CA 1
ATOM 742 C C . GLY A 1 95 ? 6.168 11.130 -5.176 1.00 90.81 95 GLY A C 1
ATOM 743 O O . GLY A 1 95 ? 6.801 10.868 -6.195 1.00 90.81 95 GLY A O 1
ATOM 744 N N . TYR A 1 96 ? 5.533 10.177 -4.486 1.00 92.81 96 TYR A N 1
ATOM 745 C CA . TYR A 1 96 ? 5.566 8.765 -4.866 1.00 92.81 96 TYR A CA 1
ATOM 746 C C . TYR A 1 96 ? 4.980 8.529 -6.257 1.00 92.81 96 TYR A C 1
ATOM 748 O O . TYR A 1 96 ? 5.564 7.810 -7.064 1.00 92.81 96 TYR A O 1
ATOM 756 N N . ARG A 1 97 ? 3.820 9.124 -6.564 1.00 91.00 97 ARG A N 1
ATOM 757 C CA . ARG A 1 97 ? 3.184 8.970 -7.882 1.00 91.00 97 ARG A CA 1
ATOM 758 C C . ARG A 1 97 ? 4.006 9.614 -8.990 1.00 91.00 97 ARG A C 1
ATOM 760 O O . ARG A 1 97 ? 4.060 9.068 -10.089 1.00 91.00 97 ARG A O 1
ATOM 767 N N . GLU A 1 98 ? 4.612 10.764 -8.716 1.00 91.75 98 GLU A N 1
ATOM 768 C CA . GLU A 1 98 ? 5.489 11.453 -9.663 1.00 91.75 98 GLU A CA 1
ATOM 769 C C . GLU A 1 98 ? 6.729 10.608 -9.967 1.00 91.75 98 GLU A C 1
ATOM 771 O O . GLU A 1 98 ? 7.011 10.362 -11.140 1.00 91.75 98 GLU A O 1
ATOM 776 N N . LEU A 1 99 ? 7.394 10.076 -8.935 1.00 91.56 99 LEU A N 1
ATOM 777 C CA . LEU A 1 99 ? 8.542 9.186 -9.098 1.00 91.56 99 LEU A CA 1
ATOM 778 C C . LEU A 1 99 ? 8.158 7.882 -9.810 1.00 91.56 99 LEU A C 1
ATOM 780 O O . LEU A 1 99 ? 8.819 7.497 -10.767 1.00 91.56 99 LEU A O 1
ATOM 784 N N . HIS A 1 100 ? 7.056 7.235 -9.425 1.00 92.75 100 HIS A N 1
ATOM 785 C CA . HIS A 1 100 ? 6.562 6.021 -10.092 1.00 92.75 100 HIS A CA 1
ATOM 786 C C . HIS A 1 100 ? 6.264 6.264 -11.581 1.00 92.75 100 HIS A C 1
ATOM 788 O O . HIS A 1 100 ? 6.648 5.468 -12.439 1.00 92.75 100 HIS A O 1
ATOM 794 N N . THR A 1 101 ? 5.665 7.414 -11.908 1.00 91.81 101 THR A N 1
ATOM 795 C CA . THR A 1 101 ? 5.415 7.824 -13.299 1.00 91.81 101 THR A CA 1
ATOM 796 C C . THR A 1 101 ? 6.720 8.067 -14.056 1.00 91.81 101 THR A C 1
ATOM 798 O O . THR A 1 101 ? 6.834 7.676 -15.216 1.00 91.81 101 THR A O 1
ATOM 801 N N . LEU A 1 102 ? 7.705 8.713 -13.424 1.00 90.75 102 LEU A N 1
ATOM 802 C CA . LEU A 1 102 ? 9.029 8.922 -14.011 1.00 90.75 102 LEU A CA 1
ATOM 803 C C . LEU A 1 102 ? 9.722 7.585 -14.292 1.00 90.75 102 LEU A C 1
ATOM 805 O O . LEU A 1 102 ? 10.237 7.386 -15.385 1.00 90.75 102 LEU A O 1
ATOM 809 N N . MET A 1 103 ? 9.680 6.651 -13.343 1.00 91.62 103 MET A N 1
ATOM 810 C CA . MET A 1 103 ? 10.273 5.326 -13.508 1.00 91.62 103 MET A CA 1
ATOM 811 C C . MET A 1 103 ? 9.585 4.502 -14.590 1.00 91.62 103 MET A C 1
ATOM 813 O O . MET A 1 103 ? 10.267 3.828 -15.349 1.00 91.62 103 MET A O 1
ATOM 817 N N . THR A 1 104 ? 8.259 4.592 -14.707 1.00 91.75 104 THR A N 1
ATOM 818 C CA . THR A 1 104 ? 7.521 3.936 -15.798 1.00 91.75 104 THR A CA 1
ATOM 819 C C . THR A 1 104 ? 8.017 4.442 -17.156 1.00 91.75 104 THR A C 1
ATOM 821 O O . THR A 1 104 ? 8.351 3.646 -18.024 1.00 91.75 104 THR A O 1
ATOM 824 N N . LYS A 1 105 ? 8.189 5.763 -17.307 1.00 89.75 105 LYS A N 1
ATOM 825 C CA . LYS A 1 105 ? 8.767 6.340 -18.532 1.00 89.75 105 LYS A CA 1
ATOM 826 C C . LYS A 1 105 ? 10.200 5.877 -18.781 1.00 89.75 105 LYS A C 1
ATOM 828 O O . LYS A 1 105 ? 10.549 5.621 -19.922 1.00 89.75 105 LYS A O 1
ATOM 833 N N . LEU A 1 106 ? 11.023 5.754 -17.737 1.00 86.94 106 LEU A N 1
ATOM 834 C CA . LEU A 1 106 ? 12.389 5.236 -17.872 1.00 86.94 106 LEU A CA 1
ATOM 835 C C . LEU A 1 106 ? 12.410 3.783 -18.368 1.00 86.94 106 LEU A C 1
ATOM 837 O O . LEU A 1 106 ? 13.309 3.420 -19.122 1.00 86.94 106 LEU A O 1
ATOM 841 N N . VAL A 1 107 ? 11.438 2.960 -17.962 1.00 87.38 107 VAL A N 1
ATOM 842 C CA . VAL A 1 107 ? 11.283 1.586 -18.465 1.00 87.38 107 VAL A CA 1
ATOM 843 C C . VAL A 1 107 ? 10.922 1.592 -19.951 1.00 87.38 107 VAL A C 1
ATOM 845 O O . VAL A 1 107 ? 11.578 0.896 -20.727 1.00 87.38 107 VAL A O 1
ATOM 848 N N . ASP A 1 108 ? 9.960 2.428 -20.351 1.00 87.25 108 ASP A N 1
ATOM 849 C CA . ASP A 1 108 ? 9.560 2.591 -21.755 1.00 87.25 108 ASP A CA 1
ATOM 850 C C . ASP A 1 108 ? 10.741 3.089 -22.621 1.00 87.25 108 ASP A C 1
ATOM 852 O O . ASP A 1 108 ? 11.038 2.529 -23.677 1.00 87.25 108 ASP A O 1
ATOM 856 N N . GLU A 1 109 ? 11.474 4.107 -22.151 1.00 84.94 109 GLU A N 1
ATOM 857 C CA . GLU A 1 109 ? 12.659 4.659 -22.827 1.00 84.94 109 GLU A CA 1
ATOM 858 C C . GLU A 1 109 ? 13.787 3.621 -22.949 1.00 84.94 109 GLU A C 1
ATOM 860 O O . GLU A 1 109 ? 14.476 3.555 -23.972 1.00 84.94 109 GLU A O 1
ATOM 865 N N . ALA A 1 110 ? 13.984 2.786 -21.922 1.00 82.81 110 ALA A N 1
ATOM 866 C CA . ALA A 1 110 ? 14.970 1.711 -21.947 1.00 82.81 110 ALA A CA 1
ATOM 867 C C . ALA A 1 110 ? 14.608 0.622 -22.966 1.00 82.81 110 ALA A C 1
ATOM 869 O O . ALA A 1 110 ? 15.501 0.096 -23.640 1.00 82.81 110 ALA A O 1
ATOM 870 N N . GLU A 1 111 ? 13.321 0.288 -23.098 1.00 85.56 111 GLU A N 1
ATOM 871 C CA . GLU A 1 111 ? 12.841 -0.632 -24.128 1.00 85.56 111 GLU A CA 1
ATOM 872 C C . GLU A 1 111 ? 13.064 -0.048 -25.528 1.00 85.56 111 GLU A C 1
ATOM 874 O O . GLU A 1 111 ? 13.678 -0.711 -26.369 1.00 85.56 111 GLU A O 1
ATOM 879 N N . GLU A 1 112 ? 12.645 1.199 -25.768 1.00 86.25 112 GLU A N 1
ATOM 880 C CA . GLU A 1 112 ? 12.786 1.866 -27.068 1.00 86.25 112 GLU A CA 1
ATOM 881 C C . GLU A 1 112 ? 14.258 1.940 -27.504 1.00 86.25 112 GLU A C 1
ATOM 883 O O . GLU A 1 112 ? 14.612 1.487 -28.598 1.00 86.25 112 GLU A O 1
ATOM 888 N N . ALA A 1 113 ? 15.151 2.390 -26.616 1.00 81.69 113 ALA A N 1
ATOM 889 C CA . ALA A 1 113 ? 16.584 2.452 -26.896 1.00 81.69 113 ALA A CA 1
ATOM 890 C C . ALA A 1 113 ? 17.178 1.068 -27.213 1.00 81.69 113 ALA A C 1
ATOM 892 O O . ALA A 1 113 ? 18.035 0.925 -28.094 1.00 81.69 113 ALA A O 1
ATOM 893 N N . ALA A 1 114 ? 16.728 0.022 -26.516 1.00 82.50 114 ALA A N 1
ATOM 894 C CA . ALA A 1 114 ? 17.196 -1.331 -26.766 1.00 82.50 114 ALA A CA 1
ATOM 895 C C . ALA A 1 114 ? 16.685 -1.896 -28.103 1.00 82.50 114 ALA A C 1
ATOM 897 O O . ALA A 1 114 ? 17.436 -2.587 -28.802 1.00 82.50 114 ALA A O 1
ATOM 898 N N . VAL A 1 115 ? 15.445 -1.578 -28.484 1.00 83.50 115 VAL A N 1
ATOM 899 C CA . VAL A 1 115 ? 14.865 -1.917 -29.792 1.00 83.50 115 VAL A CA 1
ATOM 900 C C . VAL A 1 115 ? 15.621 -1.215 -30.923 1.00 83.50 115 VAL A C 1
ATOM 902 O O . VAL A 1 115 ? 15.946 -1.857 -31.926 1.00 83.50 115 VAL A O 1
ATOM 905 N N . ASP A 1 116 ? 15.987 0.053 -30.754 1.00 82.38 116 ASP A N 1
ATOM 906 C CA . ASP A 1 116 ? 16.764 0.805 -31.744 1.00 82.38 116 ASP A CA 1
ATOM 907 C C . ASP A 1 116 ? 18.172 0.231 -31.938 1.00 82.38 116 ASP A C 1
ATOM 909 O O . ASP A 1 116 ? 18.615 -0.004 -33.071 1.00 82.38 116 ASP A O 1
ATOM 913 N N . ILE A 1 117 ? 18.873 -0.081 -30.842 1.00 79.38 117 ILE A N 1
ATOM 914 C CA . ILE A 1 117 ? 20.183 -0.747 -30.895 1.00 79.38 117 ILE A CA 1
ATOM 915 C C . ILE A 1 117 ? 20.060 -2.102 -31.601 1.00 79.38 117 ILE A C 1
ATOM 917 O O . ILE A 1 117 ? 20.899 -2.447 -32.440 1.00 79.38 117 ILE A O 1
ATOM 921 N N . LEU A 1 118 ? 19.006 -2.866 -31.304 1.00 82.69 118 LEU A N 1
ATOM 922 C CA . LEU A 1 118 ? 18.733 -4.141 -31.959 1.00 82.69 118 LEU A CA 1
ATOM 923 C C . LEU A 1 118 ? 18.525 -3.962 -33.469 1.00 82.69 118 LEU A C 1
ATOM 925 O O . LEU A 1 118 ? 19.120 -4.695 -34.264 1.00 82.69 118 LEU A O 1
ATOM 929 N N . ALA A 1 119 ? 17.732 -2.971 -33.879 1.00 83.81 119 ALA A N 1
ATOM 930 C CA . ALA A 1 119 ? 17.471 -2.666 -35.281 1.00 83.81 119 ALA A CA 1
ATOM 931 C C . ALA A 1 119 ? 18.760 -2.290 -36.034 1.00 83.81 119 ALA A C 1
ATOM 933 O O . ALA A 1 119 ? 19.015 -2.817 -37.126 1.00 83.81 119 ALA A O 1
ATOM 934 N N . LEU A 1 120 ? 19.616 -1.461 -35.425 1.00 83.50 120 LEU A N 1
ATOM 935 C CA . LEU A 1 120 ? 20.932 -1.106 -35.963 1.00 83.50 120 LEU A CA 1
ATOM 936 C C . LEU A 1 120 ? 21.826 -2.343 -36.120 1.00 83.50 120 LEU A C 1
ATOM 938 O O . LEU A 1 120 ? 22.371 -2.586 -37.201 1.00 83.50 120 LEU A O 1
ATOM 942 N N . GLN A 1 121 ? 21.923 -3.188 -35.090 1.00 81.25 121 GLN A N 1
ATOM 943 C CA . GLN A 1 121 ? 22.722 -4.416 -35.139 1.00 81.25 121 GLN A CA 1
ATOM 944 C C . GLN A 1 121 ? 22.206 -5.416 -36.187 1.00 81.25 121 GLN A C 1
ATOM 946 O O . GLN A 1 121 ? 23.001 -6.073 -36.877 1.00 81.25 121 GLN A O 1
ATOM 951 N N . MET A 1 122 ? 20.885 -5.518 -36.360 1.00 80.50 122 MET A N 1
ATOM 952 C CA . MET A 1 122 ? 20.259 -6.312 -37.418 1.00 80.50 122 MET A CA 1
ATOM 953 C C . MET A 1 122 ? 20.612 -5.771 -38.806 1.00 80.50 122 MET A C 1
ATOM 955 O O . MET A 1 122 ? 20.945 -6.554 -39.703 1.00 80.50 122 MET A O 1
ATOM 959 N N . GLN A 1 123 ? 20.564 -4.451 -39.000 1.00 81.50 123 GLN A N 1
ATOM 960 C CA . GLN A 1 123 ? 20.910 -3.806 -40.265 1.00 81.50 123 GLN A CA 1
ATOM 961 C C . GLN A 1 123 ? 22.393 -3.990 -40.604 1.00 81.50 123 GLN A C 1
ATOM 963 O O . GLN A 1 123 ? 22.710 -4.409 -41.721 1.00 81.50 123 GLN A O 1
ATOM 968 N N . GLU A 1 124 ? 23.296 -3.769 -39.647 1.00 81.12 124 GLU A N 1
ATOM 969 C CA . GLU A 1 124 ? 24.730 -4.015 -39.821 1.00 81.12 124 GLU A CA 1
ATOM 970 C C . GLU A 1 124 ? 25.019 -5.471 -40.179 1.00 81.12 124 GLU A C 1
ATOM 972 O O . GLU A 1 124 ? 25.807 -5.768 -41.081 1.00 81.12 124 GLU A O 1
ATOM 977 N N . SER A 1 125 ? 24.359 -6.400 -39.493 1.00 77.06 125 SER A N 1
ATOM 978 C CA . SER A 1 125 ? 24.540 -7.826 -39.738 1.00 77.06 125 SER A CA 1
ATOM 979 C C . SER A 1 125 ? 24.024 -8.232 -41.116 1.00 77.06 125 SER A C 1
ATOM 981 O O . SER A 1 125 ? 24.682 -9.001 -41.815 1.00 77.06 125 SER A O 1
ATOM 983 N N . ARG A 1 126 ? 22.888 -7.675 -41.559 1.00 73.19 126 ARG A N 1
ATOM 984 C CA . ARG A 1 126 ? 22.372 -7.850 -42.927 1.00 73.19 126 ARG A CA 1
ATOM 985 C C . ARG A 1 126 ? 23.325 -7.267 -43.974 1.00 73.19 126 ARG A C 1
ATOM 987 O O . ARG A 1 126 ? 23.536 -7.902 -45.008 1.00 73.19 126 ARG A O 1
ATOM 994 N N . ALA A 1 127 ? 23.922 -6.103 -43.709 1.00 74.62 127 ALA A N 1
ATOM 995 C CA . ALA A 1 127 ? 24.882 -5.456 -44.603 1.00 74.62 127 ALA A CA 1
ATOM 996 C C . ALA A 1 127 ? 26.181 -6.267 -44.749 1.00 74.62 127 ALA A C 1
ATOM 998 O O . ALA A 1 127 ? 26.671 -6.445 -45.864 1.00 74.62 127 ALA A O 1
ATOM 999 N N . LYS A 1 128 ? 26.688 -6.844 -43.650 1.00 71.50 128 LY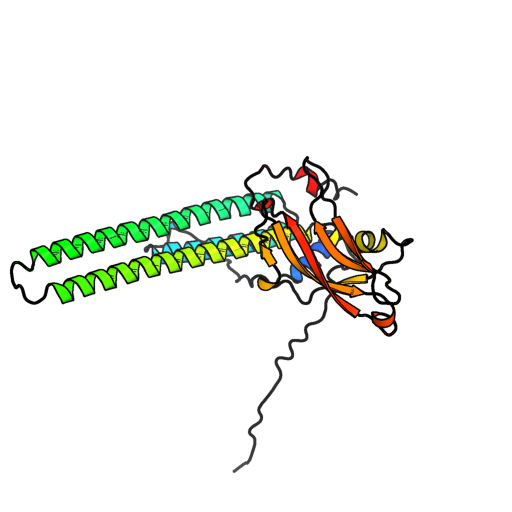S A N 1
ATOM 1000 C CA . LYS A 1 128 ? 27.886 -7.705 -43.636 1.00 71.50 128 LYS A CA 1
ATOM 1001 C C . LYS A 1 128 ? 27.688 -9.061 -44.347 1.00 71.50 128 LYS A C 1
ATOM 1003 O O . LYS A 1 128 ? 28.676 -9.738 -44.618 1.00 71.50 128 LYS A O 1
ATOM 1008 N N . LEU A 1 129 ? 26.452 -9.480 -44.663 1.00 61.22 129 LEU A N 1
ATOM 1009 C CA . LEU A 1 129 ? 26.130 -10.872 -45.042 1.00 61.22 129 LEU A CA 1
ATOM 1010 C C . LEU A 1 129 ? 25.652 -11.144 -46.490 1.00 61.22 129 LEU A C 1
ATOM 1012 O O . LEU A 1 129 ? 25.287 -12.285 -46.796 1.00 61.22 129 LEU A O 1
ATOM 1016 N N . ARG A 1 130 ? 25.677 -10.201 -47.441 1.00 60.19 130 ARG A N 1
ATOM 1017 C CA . ARG A 1 130 ? 25.295 -10.545 -48.837 1.00 60.19 130 ARG A CA 1
ATOM 1018 C C . ARG A 1 130 ? 26.316 -11.485 -49.529 1.00 60.19 130 ARG A C 1
ATOM 1020 O O . ARG A 1 130 ? 27.501 -11.176 -49.510 1.00 60.19 130 ARG A O 1
ATOM 1027 N N . PRO A 1 131 ? 25.899 -12.532 -50.285 1.00 54.75 131 PRO A N 1
ATOM 1028 C CA . PRO A 1 131 ? 24.789 -13.461 -50.097 1.00 54.75 131 PRO A CA 1
ATOM 1029 C C . PRO A 1 131 ? 25.332 -14.892 -49.864 1.00 54.75 131 PRO A C 1
ATOM 1031 O O . PRO A 1 131 ? 25.565 -15.642 -50.813 1.00 54.75 131 PRO A O 1
ATOM 1034 N N . LYS A 1 132 ? 25.500 -15.335 -48.613 1.00 55.22 132 LYS A N 1
ATOM 1035 C CA . LYS A 1 132 ? 25.650 -16.775 -48.314 1.00 55.22 132 LYS A CA 1
ATOM 1036 C C . LYS A 1 132 ? 24.334 -17.299 -47.744 1.00 55.22 132 LYS A C 1
ATOM 1038 O O . LYS A 1 132 ? 24.067 -17.179 -46.555 1.00 55.22 132 LYS A O 1
ATOM 1043 N N . LYS A 1 133 ? 23.518 -17.907 -48.616 1.00 54.81 133 LYS A N 1
ATOM 1044 C CA . LYS A 1 133 ? 22.159 -18.449 -48.375 1.00 54.81 133 LYS A CA 1
ATOM 1045 C C . LYS A 1 133 ? 22.014 -19.455 -47.211 1.00 54.81 133 LYS A C 1
ATOM 1047 O O . LYS A 1 133 ? 20.914 -19.937 -46.983 1.00 54.81 133 LYS A O 1
ATOM 1052 N N . ARG A 1 134 ? 23.085 -19.814 -46.495 1.00 55.25 134 ARG A N 1
ATOM 1053 C CA . ARG A 1 134 ? 23.094 -20.967 -45.577 1.00 55.25 134 ARG A CA 1
ATOM 1054 C C . ARG A 1 134 ? 22.782 -20.661 -44.106 1.00 55.25 134 ARG A C 1
ATOM 1056 O O . ARG A 1 134 ? 22.415 -21.593 -43.409 1.00 55.25 134 ARG A O 1
ATOM 1063 N N . ASN A 1 135 ? 22.837 -19.402 -43.655 1.00 61.53 135 ASN A N 1
ATOM 1064 C CA . ASN A 1 135 ? 22.705 -19.063 -42.221 1.00 61.53 135 ASN A CA 1
ATOM 1065 C C . ASN A 1 135 ? 21.514 -18.141 -41.879 1.00 61.53 135 ASN A C 1
ATOM 1067 O O . ASN A 1 135 ? 21.508 -17.514 -40.824 1.00 61.53 135 ASN A O 1
ATOM 1071 N N . GLY A 1 136 ? 20.512 -18.028 -42.759 1.00 61.72 136 GLY A N 1
ATOM 1072 C CA . GLY A 1 136 ? 19.372 -17.120 -42.551 1.00 61.72 136 GLY A CA 1
ATOM 1073 C C . GLY A 1 136 ? 18.501 -17.479 -41.342 1.00 61.72 136 GLY A C 1
ATOM 1074 O O . GLY A 1 136 ? 18.152 -16.590 -40.575 1.00 61.72 136 GLY A O 1
ATOM 1075 N N . VAL A 1 137 ? 18.216 -18.772 -41.149 1.00 63.78 137 VAL A N 1
ATOM 1076 C CA . VAL A 1 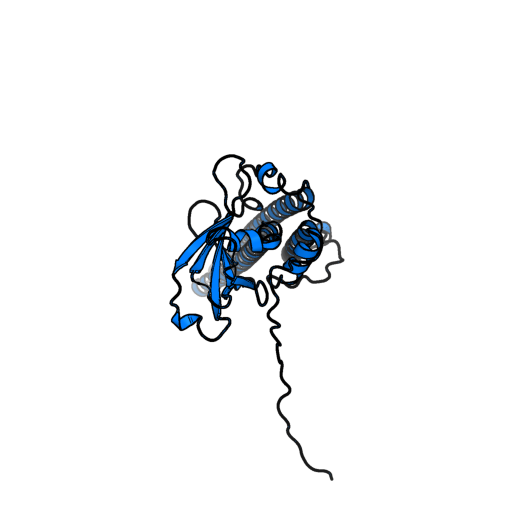137 ? 17.381 -19.278 -40.042 1.00 63.78 137 VAL A CA 1
ATOM 1077 C C . VAL A 1 137 ? 18.067 -19.051 -38.693 1.00 63.78 137 VAL A C 1
ATOM 1079 O O . VAL A 1 137 ? 17.534 -18.339 -37.859 1.00 63.78 137 VAL A O 1
ATOM 1082 N N . ALA A 1 138 ? 19.320 -19.492 -38.537 1.00 72.69 138 ALA A N 1
ATOM 1083 C CA . ALA A 1 138 ? 20.074 -19.302 -37.292 1.00 72.69 138 ALA A CA 1
ATOM 1084 C C . ALA A 1 138 ? 20.265 -17.822 -36.894 1.00 72.69 138 ALA A C 1
ATOM 1086 O O . ALA A 1 138 ? 20.398 -17.504 -35.715 1.00 72.69 138 ALA A O 1
ATOM 1087 N N . MET A 1 139 ? 20.303 -16.902 -37.866 1.00 69.06 139 MET A N 1
ATOM 1088 C CA . MET A 1 139 ? 20.327 -15.465 -37.577 1.00 69.06 139 MET A CA 1
ATOM 1089 C C . MET A 1 139 ? 18.959 -14.936 -37.152 1.00 69.06 139 MET A C 1
ATOM 1091 O O . MET A 1 139 ? 18.914 -14.105 -36.252 1.00 69.06 139 MET A O 1
ATOM 1095 N N . ALA A 1 140 ? 17.868 -15.391 -37.773 1.00 66.88 140 ALA A N 1
ATOM 1096 C CA . ALA A 1 140 ? 16.518 -15.038 -37.339 1.00 66.88 140 ALA A CA 1
ATOM 1097 C C . ALA A 1 140 ? 16.279 -15.496 -35.891 1.00 66.88 140 ALA A C 1
ATOM 1099 O O . ALA A 1 140 ? 15.947 -14.657 -35.057 1.00 66.88 140 ALA A O 1
ATOM 1100 N N . ASP A 1 141 ? 16.606 -16.754 -35.577 1.00 70.69 141 ASP A N 1
ATOM 1101 C CA . ASP A 1 141 ? 16.486 -17.326 -34.229 1.00 70.69 141 ASP A CA 1
ATOM 1102 C C . ASP A 1 141 ? 17.307 -16.533 -33.195 1.00 70.69 141 ASP A C 1
ATOM 1104 O O . ASP A 1 141 ? 16.876 -16.301 -32.066 1.00 70.69 141 ASP A O 1
ATOM 1108 N N . ARG A 1 142 ? 18.506 -16.065 -33.577 1.00 77.88 142 ARG A N 1
ATOM 1109 C CA . ARG A 1 142 ? 19.353 -15.238 -32.705 1.00 77.88 142 ARG A CA 1
ATOM 1110 C C . ARG A 1 142 ? 18.703 -13.894 -32.376 1.00 77.88 142 ARG A C 1
ATOM 1112 O O . ARG A 1 142 ? 18.769 -13.470 -31.225 1.00 77.88 142 ARG A O 1
ATOM 1119 N N . TRP A 1 143 ? 18.143 -13.206 -33.370 1.00 77.19 143 TRP A N 1
ATOM 1120 C CA . TRP A 1 143 ? 17.518 -11.897 -33.160 1.00 77.19 143 TRP A CA 1
ATOM 1121 C C . TRP A 1 143 ? 16.206 -12.010 -32.395 1.00 77.19 143 TRP A C 1
ATOM 1123 O O . TRP A 1 143 ? 15.973 -11.209 -31.495 1.00 77.19 143 TRP A O 1
ATOM 1133 N N . GLU A 1 144 ? 15.413 -13.044 -32.679 1.00 71.00 144 GLU A N 1
ATOM 1134 C CA . GLU A 1 144 ? 14.227 -13.393 -31.895 1.00 71.00 144 GLU A CA 1
ATOM 1135 C C . GLU A 1 144 ? 14.591 -13.634 -30.423 1.00 71.00 144 GLU A C 1
ATOM 1137 O O . GLU A 1 144 ? 13.989 -13.045 -29.528 1.00 71.00 144 GLU A O 1
ATOM 1142 N N . GLY A 1 145 ? 15.659 -14.396 -30.158 1.00 75.31 145 GLY A N 1
ATOM 1143 C CA . GLY A 1 145 ? 16.148 -14.626 -28.798 1.00 75.31 145 GLY A CA 1
ATOM 1144 C C . GLY A 1 145 ? 16.655 -13.369 -28.076 1.00 75.31 145 GLY A C 1
ATOM 1145 O O . GLY A 1 145 ? 16.597 -13.316 -26.849 1.00 75.31 145 GLY A O 1
ATOM 1146 N N . ILE A 1 146 ? 17.155 -12.355 -28.794 1.00 80.31 146 ILE A N 1
ATOM 1147 C CA . ILE A 1 146 ? 17.545 -11.066 -28.192 1.00 80.31 146 ILE A CA 1
ATOM 1148 C C . ILE A 1 146 ? 16.304 -10.215 -27.907 1.00 80.31 146 ILE A C 1
ATOM 1150 O O . ILE A 1 146 ? 16.180 -9.711 -26.795 1.00 80.31 146 ILE A O 1
ATOM 1154 N N . ALA A 1 147 ? 15.367 -10.116 -28.854 1.00 74.81 147 ALA A N 1
ATOM 1155 C CA . ALA A 1 147 ? 14.104 -9.404 -28.657 1.00 74.81 147 ALA A CA 1
ATOM 1156 C C . ALA A 1 147 ? 13.317 -9.966 -27.461 1.00 74.81 147 ALA A C 1
ATOM 1158 O O . ALA A 1 147 ? 12.840 -9.208 -26.623 1.00 74.81 147 ALA A O 1
ATOM 1159 N N . TRP A 1 148 ? 13.268 -11.295 -27.313 1.00 72.31 148 TRP A N 1
ATOM 1160 C CA . TRP A 1 148 ? 12.607 -11.939 -26.175 1.00 72.31 148 TRP A CA 1
ATOM 1161 C C . TRP A 1 148 ? 13.253 -11.586 -24.827 1.00 72.31 148 TRP A C 1
ATOM 1163 O O . TRP A 1 148 ? 12.554 -11.400 -23.835 1.00 72.31 148 TRP A O 1
ATOM 1173 N N . LYS A 1 149 ? 14.586 -11.449 -24.774 1.00 82.81 149 LYS A N 1
ATOM 1174 C CA . LYS A 1 149 ? 15.287 -11.008 -23.554 1.00 82.81 149 LYS A CA 1
ATOM 1175 C C . LYS A 1 149 ? 14.978 -9.556 -23.196 1.00 82.81 149 LYS A C 1
ATOM 1177 O O . LYS A 1 149 ? 14.908 -9.254 -22.010 1.00 82.81 149 LYS A O 1
ATOM 1182 N N . LEU A 1 150 ? 14.819 -8.686 -24.195 1.00 78.06 150 LEU A N 1
ATOM 1183 C CA . LEU A 1 150 ? 14.452 -7.285 -23.983 1.00 78.06 150 LEU A CA 1
ATOM 1184 C C . LEU A 1 150 ? 13.035 -7.167 -23.427 1.00 78.06 150 LEU A C 1
ATOM 1186 O O . LEU A 1 150 ? 12.863 -6.584 -22.363 1.00 78.06 150 LEU A O 1
ATOM 1190 N N . ALA A 1 151 ? 12.066 -7.821 -24.072 1.00 74.25 151 ALA A N 1
ATOM 1191 C CA . ALA A 1 151 ? 10.683 -7.852 -23.602 1.00 74.25 151 ALA A CA 1
ATOM 1192 C C . ALA A 1 151 ? 10.582 -8.410 -22.173 1.00 74.25 151 ALA A C 1
ATOM 1194 O O . ALA A 1 151 ? 9.947 -7.818 -21.309 1.00 74.25 151 ALA A O 1
ATOM 1195 N N . ARG A 1 152 ? 11.296 -9.506 -21.878 1.00 82.69 152 ARG A N 1
ATOM 1196 C CA . ARG A 1 152 ? 11.307 -10.076 -20.525 1.00 82.69 152 ARG A CA 1
ATOM 1197 C C . ARG A 1 152 ? 11.881 -9.110 -19.485 1.00 82.69 152 ARG A C 1
ATOM 1199 O O . ARG A 1 152 ? 11.360 -9.047 -18.380 1.00 82.69 152 ARG A O 1
ATOM 1206 N N . ARG A 1 153 ? 12.941 -8.365 -19.820 1.00 85.50 153 ARG A N 1
ATOM 1207 C CA . ARG A 1 153 ? 13.523 -7.360 -18.916 1.00 85.50 153 ARG A CA 1
ATOM 1208 C C . ARG A 1 153 ? 12.541 -6.216 -18.652 1.00 85.50 153 ARG A C 1
ATOM 1210 O O . ARG A 1 153 ? 12.404 -5.808 -17.505 1.00 85.50 153 ARG A O 1
ATOM 1217 N N . HIS A 1 154 ? 11.860 -5.733 -19.689 1.00 86.38 154 HIS A N 1
ATOM 1218 C CA . HIS A 1 154 ? 10.800 -4.734 -19.553 1.00 86.38 154 HIS A CA 1
ATOM 1219 C C . HIS A 1 154 ? 9.700 -5.228 -18.596 1.00 86.38 154 HIS A C 1
ATOM 1221 O O . HIS A 1 154 ? 9.388 -4.557 -17.614 1.00 86.38 154 HIS A O 1
ATOM 1227 N N . ASP A 1 155 ? 9.190 -6.444 -18.814 1.00 85.50 155 ASP A N 1
ATOM 1228 C CA . ASP A 1 155 ? 8.158 -7.045 -17.960 1.00 85.50 155 ASP A CA 1
ATOM 1229 C C . ASP A 1 155 ? 8.628 -7.209 -16.505 1.00 85.50 155 ASP A C 1
ATOM 1231 O O . ASP A 1 155 ? 7.866 -6.958 -15.572 1.00 85.50 155 ASP A O 1
ATOM 1235 N N . GLU A 1 156 ? 9.888 -7.603 -16.294 1.00 90.25 156 GLU A N 1
ATOM 1236 C CA . GLU A 1 156 ? 10.501 -7.707 -14.965 1.00 90.25 156 GLU A CA 1
ATOM 1237 C C . GLU A 1 156 ? 10.564 -6.339 -14.259 1.00 90.25 156 GLU A C 1
ATOM 1239 O O . GLU A 1 156 ? 10.226 -6.252 -13.078 1.00 90.25 156 GLU A O 1
ATOM 1244 N N . MET A 1 157 ? 10.947 -5.267 -14.962 1.00 88.62 157 MET A N 1
ATOM 1245 C CA . MET A 1 157 ? 11.001 -3.908 -14.402 1.00 88.62 157 MET A CA 1
ATOM 1246 C C . MET A 1 157 ? 9.597 -3.363 -14.103 1.00 88.62 157 MET A C 1
ATOM 1248 O O . MET A 1 157 ? 9.355 -2.854 -13.007 1.00 88.62 157 MET A O 1
ATOM 1252 N N . MET A 1 158 ? 8.641 -3.541 -15.017 1.00 90.12 158 MET A N 1
ATOM 1253 C CA . MET A 1 158 ? 7.243 -3.162 -14.785 1.00 90.12 158 MET A CA 1
ATOM 1254 C C . MET A 1 158 ? 6.634 -3.917 -13.601 1.00 90.12 158 MET A C 1
ATOM 1256 O O . MET A 1 158 ? 5.987 -3.309 -12.750 1.00 90.12 158 MET A O 1
ATOM 1260 N N . ALA A 1 159 ? 6.908 -5.218 -13.472 1.00 90.69 159 ALA A N 1
ATOM 1261 C CA . ALA A 1 159 ? 6.450 -6.008 -12.332 1.00 90.69 159 ALA A CA 1
ATOM 1262 C C . ALA A 1 159 ? 7.021 -5.499 -10.996 1.00 90.69 159 ALA A C 1
ATOM 1264 O O . ALA A 1 159 ? 6.321 -5.525 -9.981 1.00 90.69 159 ALA A O 1
ATOM 1265 N N . GLN A 1 160 ? 8.267 -5.011 -10.977 1.00 92.19 160 GLN A N 1
ATOM 1266 C CA . GLN A 1 160 ? 8.857 -4.387 -9.787 1.00 92.19 160 GLN A CA 1
ATOM 1267 C C . GLN A 1 160 ? 8.166 -3.063 -9.436 1.00 92.19 160 GLN A C 1
ATOM 1269 O O . GLN A 1 160 ? 7.862 -2.832 -8.263 1.00 92.19 160 GLN A O 1
ATOM 1274 N N . LEU A 1 161 ? 7.848 -2.228 -10.430 1.00 91.62 161 LEU A N 1
ATOM 1275 C CA . LEU A 1 161 ? 7.093 -0.987 -10.222 1.00 91.62 161 LEU A CA 1
ATOM 1276 C C . LEU A 1 161 ? 5.670 -1.247 -9.718 1.00 91.62 161 LEU A C 1
ATOM 1278 O O . LEU A 1 161 ? 5.203 -0.555 -8.811 1.00 91.62 161 LEU A O 1
ATOM 1282 N N . ASP A 1 162 ? 4.989 -2.253 -10.262 1.00 90.50 162 ASP A N 1
ATOM 1283 C CA . ASP A 1 162 ? 3.655 -2.661 -9.817 1.00 90.50 162 ASP A CA 1
ATOM 1284 C C . ASP A 1 162 ? 3.681 -3.203 -8.383 1.00 90.50 162 ASP A C 1
ATOM 1286 O O . ASP A 1 162 ? 2.818 -2.869 -7.563 1.00 90.50 162 ASP A O 1
ATOM 1290 N N . ALA A 1 163 ? 4.696 -4.004 -8.044 1.00 90.94 163 ALA A N 1
ATOM 1291 C CA . ALA A 1 163 ? 4.893 -4.505 -6.689 1.00 90.94 163 ALA A CA 1
ATOM 1292 C C . ALA A 1 163 ? 5.163 -3.363 -5.697 1.00 90.94 163 ALA A C 1
ATOM 1294 O O . ALA A 1 163 ? 4.559 -3.331 -4.621 1.00 90.94 163 ALA A O 1
ATOM 1295 N N . ALA A 1 164 ? 6.013 -2.401 -6.069 1.00 91.44 164 ALA A N 1
ATOM 1296 C CA . ALA A 1 164 ? 6.292 -1.221 -5.259 1.00 91.44 164 ALA A CA 1
ATOM 1297 C C . ALA A 1 164 ? 5.018 -0.392 -5.030 1.00 91.44 164 ALA A C 1
ATOM 1299 O O . ALA A 1 164 ? 4.715 -0.031 -3.887 1.00 91.44 164 ALA A O 1
ATOM 1300 N N . LEU A 1 165 ? 4.238 -0.143 -6.089 1.00 91.62 165 LEU A N 1
ATOM 1301 C CA . LEU A 1 165 ? 2.977 0.595 -6.009 1.00 91.62 165 LEU A CA 1
ATOM 1302 C C . LEU A 1 165 ? 1.990 -0.104 -5.073 1.00 91.62 165 LEU A C 1
ATOM 1304 O O . LEU A 1 165 ? 1.381 0.537 -4.214 1.00 91.62 165 LEU A O 1
ATOM 1308 N N . LEU A 1 166 ? 1.864 -1.426 -5.192 1.00 91.25 166 LEU A N 1
ATOM 1309 C CA . LEU A 1 166 ? 0.994 -2.216 -4.331 1.00 91.25 166 LEU A CA 1
ATOM 1310 C C . LEU A 1 166 ? 1.414 -2.122 -2.856 1.00 91.25 166 LEU A C 1
ATOM 1312 O O . LEU A 1 166 ? 0.550 -2.017 -1.983 1.00 91.25 166 LEU A O 1
ATOM 1316 N N . LEU A 1 167 ? 2.718 -2.145 -2.559 1.00 91.94 167 LEU A N 1
ATOM 1317 C CA . LEU A 1 167 ? 3.228 -1.954 -1.197 1.00 91.94 167 LEU A CA 1
ATOM 1318 C C . LEU A 1 167 ? 2.882 -0.567 -0.659 1.00 91.94 167 LEU A C 1
ATOM 1320 O O . LEU A 1 167 ? 2.381 -0.453 0.459 1.00 91.94 167 LEU A O 1
ATOM 1324 N N . MET A 1 168 ? 3.066 0.478 -1.461 1.00 92.12 168 MET A N 1
ATOM 1325 C CA . MET A 1 168 ? 2.709 1.839 -1.074 1.00 92.12 168 MET A CA 1
ATOM 1326 C C . MET A 1 168 ? 1.204 1.990 -0.811 1.00 92.12 168 MET A C 1
ATOM 1328 O O . MET A 1 168 ? 0.800 2.560 0.205 1.00 92.12 168 MET A O 1
ATOM 1332 N N . GLU A 1 169 ? 0.347 1.418 -1.663 1.00 91.50 169 GLU A N 1
ATOM 1333 C CA . GLU A 1 169 ? -1.096 1.423 -1.422 1.00 91.50 169 GLU A CA 1
ATOM 1334 C C . GLU A 1 169 ? -1.453 0.729 -0.096 1.00 91.50 169 GLU A C 1
ATOM 1336 O O . GLU A 1 169 ? -2.309 1.232 0.639 1.00 91.50 169 GLU A O 1
ATOM 1341 N N . LYS A 1 170 ? -0.780 -0.382 0.244 1.00 92.50 170 LYS A N 1
ATOM 1342 C CA . LYS A 1 170 ? -0.943 -1.074 1.534 1.00 92.50 170 LYS A CA 1
ATOM 1343 C C . LYS A 1 170 ? -0.494 -0.207 2.710 1.00 92.50 170 LYS A C 1
ATOM 1345 O O . LYS A 1 170 ? -1.229 -0.131 3.695 1.00 92.50 170 LYS A O 1
ATOM 1350 N N . GLN A 1 171 ? 0.638 0.492 2.600 1.00 91.12 171 GLN A N 1
ATOM 1351 C CA . GLN A 1 171 ? 1.104 1.426 3.635 1.00 91.12 171 GLN A CA 1
ATOM 1352 C C . GLN A 1 171 ? 0.093 2.558 3.863 1.00 91.12 171 GLN A C 1
ATOM 1354 O O . GLN A 1 171 ? -0.247 2.862 5.002 1.00 91.12 171 GLN A O 1
ATOM 1359 N N . CYS A 1 172 ? -0.492 3.124 2.804 1.00 89.19 172 CYS A N 1
ATOM 1360 C CA . CYS A 1 172 ? -1.540 4.140 2.943 1.00 89.19 172 CYS A CA 1
ATOM 1361 C C . CYS A 1 172 ? -2.837 3.599 3.561 1.00 89.19 172 CYS A C 1
ATOM 1363 O O . CYS A 1 172 ? -3.506 4.294 4.328 1.00 89.19 172 CYS A O 1
ATOM 1365 N N . VAL A 1 173 ? -3.214 2.362 3.233 1.00 89.19 173 VAL A N 1
ATOM 1366 C CA . VAL A 1 173 ? -4.368 1.685 3.843 1.00 89.19 173 VAL A CA 1
ATOM 1367 C C . VAL A 1 173 ? -4.132 1.465 5.335 1.00 89.19 173 VAL A C 1
ATOM 1369 O O . VAL A 1 173 ? -5.025 1.729 6.142 1.00 89.19 173 VAL A O 1
ATOM 1372 N N . PHE A 1 174 ? -2.926 1.041 5.704 1.00 89.44 174 PHE A N 1
ATOM 1373 C CA . PHE A 1 174 ? -2.510 0.889 7.091 1.00 89.44 174 PHE A CA 1
ATOM 1374 C C . PHE A 1 174 ? -2.487 2.231 7.833 1.00 89.44 174 PHE A C 1
ATOM 1376 O O . PHE A 1 174 ? -3.085 2.341 8.900 1.00 89.44 174 PHE A O 1
ATOM 1383 N N . ALA A 1 175 ? -1.921 3.279 7.229 1.00 86.88 175 ALA A N 1
ATOM 1384 C CA . ALA A 1 175 ? -1.927 4.636 7.771 1.00 86.88 175 ALA A CA 1
ATOM 1385 C C . ALA A 1 175 ? -3.343 5.139 8.076 1.00 86.88 175 ALA A C 1
ATOM 1387 O O . ALA A 1 175 ? -3.627 5.647 9.162 1.00 86.88 175 ALA A O 1
ATOM 1388 N N . LYS A 1 176 ? -4.275 4.919 7.143 1.00 84.25 176 LYS A N 1
ATOM 1389 C CA . LYS A 1 176 ? -5.685 5.249 7.354 1.00 84.25 176 LYS A CA 1
ATOM 1390 C C . LYS A 1 176 ? -6.299 4.446 8.506 1.00 84.25 176 LYS A C 1
ATOM 1392 O O . LYS A 1 176 ? -7.057 5.000 9.302 1.00 84.25 176 LYS A O 1
ATOM 1397 N N . LEU A 1 177 ? -5.974 3.158 8.621 1.00 83.88 177 LEU A N 1
ATOM 1398 C CA . LEU A 1 177 ? -6.450 2.322 9.721 1.00 83.88 177 LEU A CA 1
ATOM 1399 C C . LEU A 1 177 ? -5.974 2.855 11.084 1.00 83.88 177 LEU A C 1
ATOM 1401 O O . LEU A 1 177 ? -6.796 2.937 12.002 1.00 83.88 177 LEU A O 1
ATOM 1405 N N . CYS A 1 178 ? -4.709 3.293 11.182 1.00 81.75 178 CYS A N 1
ATOM 1406 C CA . CYS A 1 178 ? -4.110 3.890 12.385 1.00 81.75 178 CYS A CA 1
ATOM 1407 C C . CYS A 1 178 ? -4.875 5.115 12.896 1.00 81.75 178 CYS A C 1
ATOM 1409 O O . CYS A 1 178 ? -4.970 5.334 14.103 1.00 81.75 178 CYS A O 1
ATOM 1411 N N . TRP A 1 179 ? -5.420 5.928 11.993 1.00 78.12 179 TRP A N 1
ATOM 1412 C CA . TRP A 1 179 ? -6.158 7.141 12.353 1.00 78.12 179 TRP A CA 1
ATOM 1413 C C . TRP A 1 179 ? -7.662 6.916 12.551 1.00 78.12 179 TRP A C 1
ATOM 1415 O O . TRP A 1 179 ? -8.355 7.790 13.081 1.00 78.12 179 TRP A O 1
ATOM 1425 N N . SER A 1 180 ? -8.185 5.744 12.183 1.00 78.44 180 SER A N 1
ATOM 1426 C CA . SER A 1 180 ? -9.604 5.435 12.350 1.00 78.44 180 SER A CA 1
ATOM 1427 C C . SER A 1 180 ? -9.979 5.249 13.824 1.00 78.44 180 SER A C 1
ATOM 1429 O O . SER A 1 180 ? -9.174 4.813 14.650 1.00 78.44 180 SER A O 1
ATOM 1431 N N . THR A 1 181 ? -11.254 5.479 14.152 1.00 72.81 181 THR A N 1
ATOM 1432 C CA . THR A 1 181 ? -11.810 5.194 15.488 1.00 72.81 181 THR A CA 1
ATOM 1433 C C . THR A 1 181 ? -11.600 3.744 15.922 1.00 72.81 181 THR A C 1
ATOM 1435 O O . THR A 1 181 ? -11.629 3.461 17.114 1.00 72.81 181 THR A O 1
ATOM 1438 N N . LEU A 1 182 ? -11.369 2.817 14.985 1.00 75.94 182 LEU A N 1
ATOM 1439 C CA . LEU A 1 182 ? -11.055 1.427 15.300 1.00 75.94 182 LEU A CA 1
ATOM 1440 C C . LEU A 1 182 ? -9.728 1.284 16.049 1.00 75.94 182 LEU A C 1
ATOM 1442 O O . LEU A 1 182 ? -9.619 0.421 16.913 1.00 75.94 182 LEU A O 1
ATOM 1446 N N . ALA A 1 183 ? -8.744 2.136 15.758 1.00 72.12 183 ALA A N 1
ATOM 1447 C CA . ALA A 1 183 ? -7.449 2.112 16.426 1.00 72.12 183 ALA A CA 1
ATOM 1448 C C . ALA A 1 183 ? -7.500 2.778 17.812 1.00 72.12 183 ALA A C 1
ATOM 1450 O O . ALA A 1 183 ? -6.923 2.259 18.766 1.00 72.12 183 ALA A O 1
ATOM 1451 N N . TRP A 1 184 ? -8.210 3.905 17.955 1.00 70.69 184 TRP A N 1
ATOM 1452 C CA . TRP A 1 184 ? -8.163 4.715 19.183 1.00 70.69 184 TRP A CA 1
ATOM 1453 C C . TRP A 1 184 ? -9.428 4.682 20.061 1.00 70.69 184 TRP A C 1
ATOM 1455 O O . TRP A 1 184 ? -9.344 5.102 21.214 1.00 70.69 184 TRP A O 1
ATOM 1465 N N . ASP A 1 185 ? -10.567 4.156 19.591 1.00 70.38 185 ASP A N 1
ATOM 1466 C CA . ASP A 1 185 ? -11.833 4.047 20.348 1.00 70.38 185 ASP A CA 1
ATOM 1467 C C . ASP A 1 185 ? -12.639 2.763 20.027 1.00 70.38 185 ASP A C 1
ATOM 1469 O O . ASP A 1 185 ? -13.870 2.754 19.910 1.00 70.38 185 ASP A O 1
ATOM 1473 N N . ALA A 1 186 ? -11.941 1.628 19.906 1.00 71.00 186 ALA A N 1
ATOM 1474 C CA . ALA A 1 186 ? -12.563 0.326 19.638 1.00 71.00 186 ALA A CA 1
ATOM 1475 C C . ALA A 1 186 ? -13.618 -0.083 20.670 1.00 71.00 186 ALA A C 1
ATOM 1477 O O . ALA A 1 186 ? -14.596 -0.750 20.332 1.00 71.00 186 ALA A O 1
ATOM 1478 N N . ARG A 1 187 ? -13.451 0.327 21.933 1.00 72.00 187 ARG A N 1
ATOM 1479 C CA . ARG A 1 187 ? -14.414 0.005 22.988 1.00 72.00 187 ARG A CA 1
ATOM 1480 C C . ARG A 1 187 ? -15.786 0.580 22.654 1.00 72.00 187 ARG A C 1
ATOM 1482 O O . ARG A 1 187 ? -16.768 -0.147 22.741 1.00 72.00 187 ARG A O 1
ATOM 1489 N N . ARG A 1 188 ? -15.879 1.837 22.200 1.00 71.88 188 ARG A N 1
ATOM 1490 C CA . ARG A 1 188 ? -17.168 2.390 21.760 1.00 71.88 188 ARG A CA 1
ATOM 1491 C C . ARG A 1 188 ? -17.736 1.641 20.560 1.00 71.88 188 ARG A C 1
ATOM 1493 O O . ARG A 1 188 ? -18.937 1.396 20.536 1.00 71.88 188 ARG A O 1
ATOM 1500 N N . ILE A 1 189 ? -16.892 1.220 19.621 1.00 74.75 189 ILE A N 1
ATOM 1501 C CA . ILE A 1 189 ? -17.321 0.471 18.432 1.00 74.75 189 ILE A CA 1
ATOM 1502 C C . ILE A 1 189 ? -17.956 -0.877 18.814 1.00 74.75 189 ILE A C 1
ATOM 1504 O O . ILE A 1 189 ? -19.019 -1.223 18.298 1.00 74.75 189 ILE A O 1
ATOM 1508 N N . PHE A 1 190 ? -17.360 -1.614 19.756 1.00 76.50 190 PHE A N 1
ATOM 1509 C CA . PHE A 1 190 ? -17.824 -2.953 20.142 1.00 76.50 190 PHE A CA 1
ATOM 1510 C C . PHE A 1 190 ? -18.787 -2.987 21.345 1.00 76.50 190 PHE A C 1
ATOM 1512 O O . PHE A 1 190 ? -19.330 -4.048 21.652 1.00 76.50 190 PHE A O 1
ATOM 1519 N N . CYS A 1 191 ? -19.035 -1.853 22.012 1.00 70.44 191 CYS A N 1
ATOM 1520 C CA . CYS A 1 191 ? -20.018 -1.724 23.101 1.00 70.44 191 CYS A CA 1
ATOM 1521 C C . CYS A 1 191 ? -21.402 -1.225 22.641 1.00 70.44 191 CYS A C 1
ATOM 1523 O O . CYS A 1 191 ? -22.380 -1.377 23.374 1.00 70.44 191 CYS A O 1
ATOM 1525 N N . ALA A 1 192 ? -21.509 -0.590 21.467 1.00 56.59 192 ALA A N 1
ATOM 1526 C CA . ALA A 1 192 ? -22.615 0.328 21.162 1.00 56.59 192 ALA A CA 1
ATOM 1527 C C . ALA A 1 192 ? -24.009 -0.299 20.934 1.00 56.59 192 ALA A C 1
ATOM 1529 O O . ALA A 1 192 ? -24.979 0.450 20.854 1.00 56.59 192 ALA A O 1
ATOM 1530 N N . GLN A 1 193 ? -24.158 -1.626 20.831 1.00 50.72 193 GLN A N 1
ATOM 1531 C CA . GLN A 1 193 ? -25.431 -2.237 20.398 1.00 50.72 193 GLN A CA 1
ATOM 1532 C C . GLN A 1 193 ? -26.111 -3.192 21.397 1.00 50.72 193 GLN A C 1
ATOM 1534 O O . GLN A 1 193 ? -27.211 -3.655 21.109 1.00 50.72 193 GLN A O 1
ATOM 1539 N N . LEU A 1 194 ? -25.528 -3.472 22.571 1.00 52.94 194 LEU A N 1
ATOM 1540 C CA . LEU A 1 194 ? -26.065 -4.466 23.523 1.00 52.94 194 LEU A CA 1
ATOM 1541 C C . LEU A 1 194 ? -25.979 -3.989 24.985 1.00 52.94 194 LEU A C 1
ATOM 1543 O O . LEU A 1 194 ? -25.304 -4.590 25.815 1.00 52.94 194 LEU A O 1
ATOM 1547 N N . GLY A 1 195 ? -26.616 -2.860 25.312 1.00 56.97 195 GLY A N 1
ATOM 1548 C CA . GLY A 1 195 ? -26.700 -2.385 26.705 1.00 56.97 195 GLY A CA 1
ATOM 1549 C C . GLY A 1 195 ? -25.369 -1.926 27.320 1.00 56.97 195 GLY A C 1
ATOM 1550 O O . GLY A 1 195 ? -25.252 -1.855 28.539 1.00 56.97 195 GLY A O 1
ATOM 1551 N N . GLY A 1 196 ? -24.364 -1.615 26.493 1.00 63.97 196 GLY A N 1
ATOM 1552 C CA . GLY A 1 196 ? -23.066 -1.093 26.933 1.00 63.97 196 GLY A CA 1
ATOM 1553 C C . GLY A 1 196 ? -22.025 -2.151 27.314 1.00 63.97 196 GLY A C 1
ATOM 1554 O O . GLY A 1 196 ? -20.902 -1.780 27.662 1.00 63.97 196 GLY A O 1
ATOM 1555 N N . GLN A 1 197 ? -22.341 -3.447 27.223 1.00 68.12 197 GLN A N 1
ATOM 1556 C CA . GLN A 1 197 ? -21.356 -4.500 27.474 1.00 68.12 197 GLN A CA 1
ATOM 1557 C C . GLN A 1 197 ? -20.484 -4.762 26.232 1.00 68.12 197 GLN A C 1
ATOM 1559 O O . GLN A 1 197 ? -21.019 -4.964 25.136 1.00 68.12 197 GLN A O 1
ATOM 1564 N N . PRO A 1 198 ? -19.145 -4.747 26.367 1.00 71.56 198 PRO A N 1
ATOM 1565 C CA . PRO A 1 198 ? -18.252 -5.044 25.253 1.00 71.56 198 PRO A CA 1
ATOM 1566 C C . PRO A 1 198 ? -18.399 -6.508 24.824 1.00 71.56 198 PRO A C 1
ATOM 1568 O O . PRO A 1 198 ? -18.367 -7.398 25.664 1.00 71.56 198 PRO A O 1
ATOM 1571 N N . GLN A 1 199 ? -18.530 -6.757 23.520 1.00 80.31 199 GLN A N 1
ATOM 1572 C CA . GLN A 1 199 ? -18.604 -8.127 22.984 1.00 80.31 199 GLN A CA 1
ATOM 1573 C C . GLN A 1 199 ? -17.225 -8.776 22.792 1.00 80.31 199 GLN A C 1
ATOM 1575 O O . GLN A 1 199 ? -17.116 -9.994 22.697 1.00 80.31 199 GLN A O 1
ATOM 1580 N N . GLY A 1 200 ? -16.165 -7.973 22.711 1.00 80.75 200 GLY A N 1
ATOM 1581 C CA . GLY A 1 200 ? -14.812 -8.455 22.460 1.00 80.75 200 GLY A CA 1
ATOM 1582 C C . GLY A 1 200 ? -13.856 -7.335 22.073 1.00 80.75 200 GLY A C 1
ATOM 1583 O O . GLY A 1 200 ? -14.205 -6.152 22.159 1.00 80.75 200 GLY A O 1
ATOM 1584 N N . ALA A 1 201 ? -12.661 -7.711 21.622 1.00 80.69 201 ALA A N 1
ATOM 1585 C CA . ALA A 1 201 ? -11.596 -6.788 21.233 1.00 80.69 201 ALA A CA 1
ATOM 1586 C C . ALA A 1 201 ? -10.872 -7.231 19.957 1.00 80.69 201 ALA A C 1
ATOM 1588 O O . ALA A 1 201 ? -10.737 -8.422 19.680 1.00 80.69 201 ALA A O 1
ATOM 1589 N N . LEU A 1 202 ? -10.368 -6.259 19.192 1.00 82.38 202 LEU A N 1
ATOM 1590 C CA . LEU A 1 202 ? -9.467 -6.527 18.072 1.00 82.38 202 LEU A CA 1
ATOM 1591 C C . LEU A 1 202 ? -8.043 -6.760 18.565 1.00 82.38 202 LEU A C 1
ATOM 1593 O O . LEU A 1 202 ? -7.536 -6.053 19.439 1.00 82.38 202 LEU A O 1
ATOM 1597 N N . TRP A 1 203 ? -7.376 -7.718 17.942 1.00 75.81 203 TRP A N 1
ATOM 1598 C CA . TRP A 1 203 ? -5.974 -8.019 18.176 1.00 75.81 203 TRP A CA 1
ATOM 1599 C C . TRP A 1 203 ? -5.311 -8.456 16.868 1.00 75.81 203 TRP A C 1
ATOM 1601 O O . TRP A 1 203 ? -5.966 -8.741 15.864 1.00 75.81 203 TRP A O 1
ATOM 1611 N N . SER A 1 204 ? -3.987 -8.432 16.860 1.00 77.00 204 SER A N 1
ATOM 1612 C CA . SER A 1 204 ? -3.186 -8.760 15.691 1.00 77.00 204 SER A CA 1
ATOM 1613 C C . SER A 1 204 ? -1.843 -9.293 16.163 1.00 77.00 204 SER A C 1
ATOM 1615 O O . SER A 1 204 ? -1.309 -8.835 17.172 1.00 77.00 204 SER A O 1
ATOM 1617 N N . ASP A 1 205 ? -1.290 -10.240 15.412 1.00 77.38 205 ASP A N 1
ATOM 1618 C CA . ASP A 1 205 ? 0.097 -10.689 15.578 1.00 77.38 205 ASP A CA 1
ATOM 1619 C C . ASP A 1 205 ? 1.067 -9.834 14.737 1.00 77.38 205 ASP A C 1
ATOM 1621 O O . ASP A 1 205 ? 2.251 -10.153 14.615 1.00 77.38 205 ASP A O 1
ATOM 1625 N N . GLY A 1 206 ? 0.566 -8.746 14.143 1.00 84.94 206 GLY A N 1
ATOM 1626 C CA . GLY A 1 206 ? 1.249 -7.876 13.191 1.00 84.94 206 GLY A CA 1
ATOM 1627 C C . GLY A 1 206 ? 0.480 -7.763 11.872 1.00 84.94 206 GLY A C 1
ATOM 1628 O O . GLY A 1 206 ? -0.367 -8.593 11.542 1.00 84.94 206 GLY A O 1
ATOM 1629 N N . PHE A 1 207 ? 0.756 -6.714 11.109 1.00 87.88 207 PHE A N 1
ATOM 1630 C CA . PHE A 1 207 ? 0.139 -6.457 9.813 1.00 87.88 207 PHE A CA 1
ATOM 1631 C C . PHE A 1 207 ? 1.126 -6.757 8.699 1.00 87.88 207 PHE A C 1
ATOM 1633 O O . PHE A 1 207 ? 1.946 -5.916 8.360 1.00 87.88 207 PHE A O 1
ATOM 1640 N N . GLU A 1 208 ? 1.046 -7.958 8.141 1.00 91.75 208 GLU A N 1
ATOM 1641 C CA . GLU A 1 208 ? 1.850 -8.369 6.993 1.00 91.75 208 GLU A CA 1
ATOM 1642 C C . GLU A 1 208 ? 1.177 -7.954 5.686 1.00 91.75 208 GLU A C 1
ATOM 1644 O O . GLU A 1 208 ? -0.047 -7.818 5.616 1.00 91.75 208 GLU A O 1
ATOM 1649 N N . ALA A 1 209 ? 1.954 -7.834 4.609 1.00 89.31 209 ALA A N 1
ATOM 1650 C CA . ALA A 1 209 ? 1.431 -7.462 3.297 1.00 89.31 209 ALA A CA 1
ATOM 1651 C C . ALA A 1 209 ? 0.309 -8.400 2.800 1.00 89.31 209 ALA A C 1
ATOM 1653 O O . ALA A 1 209 ? -0.551 -7.962 2.034 1.00 89.31 209 ALA A O 1
ATOM 1654 N N . ALA A 1 210 ? 0.293 -9.667 3.229 1.00 90.75 210 ALA A N 1
ATOM 1655 C CA . ALA A 1 210 ? -0.736 -10.649 2.882 1.00 90.75 210 ALA A CA 1
ATOM 1656 C C . ALA A 1 210 ? -2.090 -10.395 3.570 1.00 90.75 210 ALA A C 1
ATOM 1658 O O . ALA A 1 210 ? -3.121 -10.887 3.106 1.00 90.75 210 ALA A O 1
ATOM 1659 N N . HIS A 1 211 ? -2.123 -9.620 4.658 1.00 92.19 211 HIS A N 1
ATOM 1660 C CA . HIS A 1 211 ? -3.371 -9.265 5.336 1.00 92.19 211 HIS A CA 1
ATOM 1661 C C . HIS A 1 211 ? -4.214 -8.270 4.533 1.00 92.19 211 HIS A C 1
ATOM 1663 O O . HIS A 1 211 ? -5.406 -8.155 4.802 1.00 92.19 211 HIS A O 1
ATOM 1669 N N . PHE A 1 212 ? -3.622 -7.590 3.548 1.00 92.56 212 PHE A N 1
ATOM 1670 C CA . PHE A 1 212 ? -4.258 -6.543 2.756 1.00 92.56 212 PHE A CA 1
ATOM 1671 C C . PHE A 1 212 ? -4.598 -7.054 1.361 1.00 92.56 212 PHE A C 1
ATOM 1673 O O . PHE A 1 212 ? -3.713 -7.403 0.578 1.00 92.56 212 PHE A O 1
ATOM 1680 N N . GLU A 1 213 ? -5.882 -7.030 1.033 1.00 91.94 213 GLU A N 1
ATOM 1681 C CA . GLU A 1 213 ? -6.408 -7.451 -0.257 1.00 91.94 213 GLU A CA 1
ATOM 1682 C C . GLU A 1 213 ? -7.157 -6.297 -0.922 1.00 91.94 213 GLU A C 1
ATOM 1684 O O . GLU A 1 213 ? -8.064 -5.699 -0.336 1.00 91.94 213 GLU A O 1
ATOM 1689 N N . LYS A 1 214 ? -6.786 -5.982 -2.165 1.00 88.56 214 LYS A N 1
ATOM 1690 C CA . LYS A 1 214 ? -7.499 -4.993 -2.971 1.00 88.56 214 LYS A CA 1
ATOM 1691 C C . LYS A 1 214 ? -8.776 -5.633 -3.512 1.00 88.56 214 LYS A C 1
ATOM 1693 O O . LYS A 1 214 ? -8.737 -6.631 -4.227 1.00 88.56 214 LYS A O 1
ATOM 1698 N N . LEU A 1 215 ? -9.921 -5.056 -3.168 1.00 86.06 215 LEU A N 1
ATOM 1699 C CA . LEU A 1 215 ? -11.216 -5.523 -3.642 1.00 86.06 215 LEU A CA 1
ATOM 1700 C C . LEU A 1 215 ? -11.467 -4.948 -5.038 1.00 86.06 215 LEU A C 1
ATOM 1702 O O . LEU A 1 215 ? -11.485 -3.733 -5.222 1.00 86.06 215 LEU A O 1
ATOM 1706 N N . HIS A 1 216 ? -11.726 -5.823 -6.009 1.00 70.25 216 HIS A N 1
ATOM 1707 C CA . HIS A 1 216 ? -11.948 -5.475 -7.422 1.00 70.25 216 HIS A CA 1
ATOM 1708 C C . HIS A 1 216 ? -13.272 -4.721 -7.681 1.00 70.25 216 HIS A C 1
ATOM 1710 O O . HIS A 1 216 ? -13.638 -4.456 -8.822 1.00 70.25 216 HIS A O 1
ATOM 1716 N N . SER A 1 217 ? -14.017 -4.376 -6.628 1.00 63.88 217 SER A N 1
ATOM 1717 C CA . SER A 1 217 ? -15.222 -3.551 -6.707 1.00 63.88 217 SER A CA 1
ATOM 1718 C C . SER A 1 217 ? -14.885 -2.081 -6.976 1.00 63.88 217 SER A C 1
ATOM 1720 O O . SER A 1 217 ? -13.892 -1.571 -6.455 1.00 63.88 217 SER A O 1
ATOM 1722 N N . GLU A 1 218 ? -15.760 -1.374 -7.696 1.00 55.59 218 GLU A N 1
ATOM 1723 C CA . GLU A 1 218 ? -15.634 0.064 -7.961 1.00 55.59 218 GLU A CA 1
ATOM 1724 C C . GLU A 1 218 ? -15.275 0.868 -6.686 1.00 55.59 218 GLU A C 1
ATOM 1726 O O . GLU A 1 218 ? -15.973 0.828 -5.663 1.00 55.59 218 GLU A O 1
ATOM 1731 N N . GLY A 1 219 ? -14.170 1.622 -6.751 1.00 61.22 219 GLY A N 1
ATOM 1732 C CA . GLY A 1 219 ? -13.823 2.643 -5.755 1.00 61.22 219 GLY A CA 1
ATOM 1733 C C . GLY A 1 219 ? -12.643 2.355 -4.820 1.00 61.22 219 GLY A C 1
ATOM 1734 O O . GLY A 1 219 ? -12.730 2.749 -3.656 1.00 61.22 219 GLY A O 1
ATOM 1735 N N . ASN A 1 220 ? -11.557 1.724 -5.295 1.00 75.19 220 ASN A N 1
ATOM 1736 C CA . ASN A 1 220 ? -10.304 1.519 -4.536 1.00 75.19 220 ASN A CA 1
ATOM 1737 C C . ASN A 1 220 ? -10.550 0.985 -3.114 1.00 75.19 220 ASN A C 1
ATOM 1739 O O . ASN A 1 220 ? -10.066 1.538 -2.120 1.00 75.19 220 ASN A O 1
ATOM 1743 N N . GLN A 1 221 ? -11.377 -0.056 -3.017 1.00 84.81 221 GLN A N 1
ATOM 1744 C CA . GLN A 1 221 ? -11.699 -0.699 -1.750 1.00 84.81 221 GLN A CA 1
ATOM 1745 C C . GLN A 1 221 ? -10.634 -1.723 -1.375 1.00 84.81 221 GLN A C 1
ATOM 1747 O O . GLN A 1 221 ? -10.069 -2.400 -2.229 1.00 84.81 221 GLN A O 1
ATOM 1752 N N . TRP A 1 222 ? -10.394 -1.839 -0.079 1.00 90.00 222 TRP A N 1
ATOM 1753 C CA . TRP A 1 222 ? -9.429 -2.744 0.520 1.00 90.00 222 TRP A CA 1
ATOM 1754 C C . TRP A 1 222 ? -10.103 -3.548 1.616 1.00 90.00 222 TRP A C 1
ATOM 1756 O O . TRP A 1 222 ? -10.928 -3.003 2.347 1.00 90.00 222 TRP A O 1
ATOM 1766 N N . SER A 1 223 ? -9.740 -4.819 1.722 1.00 91.06 223 SER A N 1
ATOM 1767 C CA . SER A 1 223 ? -10.052 -5.700 2.840 1.00 91.06 223 SER A CA 1
ATOM 1768 C C . SER A 1 223 ? -8.777 -5.959 3.631 1.00 91.06 223 SER A C 1
ATOM 1770 O O . SER A 1 223 ? -7.730 -6.246 3.053 1.00 91.06 223 SER A O 1
ATOM 1772 N N . ILE A 1 224 ? -8.862 -5.836 4.949 1.00 91.69 224 ILE A N 1
ATOM 1773 C CA . ILE A 1 224 ? -7.772 -6.093 5.882 1.00 91.69 224 ILE A CA 1
ATOM 1774 C C . ILE A 1 224 ? -8.224 -7.213 6.799 1.00 91.69 224 ILE A C 1
ATOM 1776 O O . ILE A 1 224 ? -9.216 -7.076 7.519 1.00 91.69 224 ILE A O 1
ATOM 1780 N N . ARG A 1 225 ? -7.493 -8.322 6.776 1.00 90.56 225 ARG A N 1
ATOM 1781 C CA . ARG A 1 225 ? -7.722 -9.444 7.680 1.00 90.56 225 ARG A CA 1
ATOM 1782 C C . ARG A 1 225 ? -7.121 -9.126 9.042 1.00 90.56 225 ARG A C 1
ATOM 1784 O O . ARG A 1 225 ? -5.938 -8.818 9.157 1.00 90.56 225 ARG A O 1
ATOM 1791 N N . MET A 1 226 ? -7.958 -9.182 10.068 1.00 88.25 226 MET A N 1
ATOM 1792 C CA . MET A 1 226 ? -7.590 -8.950 11.461 1.00 88.25 226 MET A CA 1
ATOM 1793 C C . MET A 1 226 ? -8.156 -10.059 12.334 1.00 88.25 226 MET A C 1
ATOM 1795 O O . MET A 1 226 ? -9.022 -10.817 11.900 1.00 88.25 226 MET A O 1
ATOM 1799 N N . LYS A 1 227 ? -7.704 -10.127 13.586 1.00 87.19 227 LYS A N 1
ATOM 1800 C CA . LYS A 1 227 ? -8.251 -11.064 14.558 1.00 87.19 227 LYS A CA 1
ATOM 1801 C C . LYS A 1 227 ? -9.113 -10.335 15.578 1.00 87.19 227 LYS A C 1
ATOM 1803 O O . LYS A 1 227 ? -8.872 -9.184 15.944 1.00 87.19 227 LYS A O 1
ATOM 1808 N N . TRP A 1 228 ? -10.142 -11.021 16.043 1.00 87.38 228 TRP A N 1
ATOM 1809 C CA . TRP A 1 228 ? -11.066 -10.538 17.053 1.00 87.38 228 TRP A CA 1
ATOM 1810 C C . TRP A 1 228 ? -11.240 -11.606 18.126 1.00 87.38 228 TRP A C 1
ATOM 1812 O O . TRP A 1 228 ? -11.427 -12.779 17.809 1.00 87.38 228 TRP A O 1
ATOM 1822 N N . THR A 1 229 ? -11.138 -11.216 19.391 1.00 85.50 229 THR A N 1
ATOM 1823 C CA . THR A 1 229 ? -11.348 -12.107 20.535 1.00 85.50 229 THR A CA 1
ATOM 1824 C C . THR A 1 229 ? -12.699 -11.806 21.156 1.00 85.50 229 THR A C 1
ATOM 1826 O O . THR A 1 229 ? -12.946 -10.671 21.566 1.00 85.50 229 THR A O 1
ATOM 1829 N N . ALA A 1 230 ? -13.546 -12.828 21.246 1.00 84.62 230 ALA A N 1
ATOM 1830 C CA . ALA A 1 230 ? -14.798 -12.786 21.981 1.00 84.62 230 ALA A CA 1
ATOM 1831 C C . ALA A 1 230 ? -14.530 -12.755 23.485 1.00 84.62 230 ALA A C 1
ATOM 1833 O O . ALA A 1 230 ? -13.732 -13.544 23.995 1.00 84.62 230 ALA A O 1
ATOM 1834 N N . TYR A 1 231 ? -15.234 -11.880 24.197 1.00 82.00 231 TYR A N 1
ATOM 1835 C CA . TYR A 1 231 ? -15.283 -11.957 25.653 1.00 82.00 231 TYR A CA 1
ATOM 1836 C C . TYR A 1 231 ? -16.215 -13.076 26.109 1.00 82.00 231 TYR A C 1
ATOM 1838 O O . TYR A 1 231 ? -17.069 -13.554 25.359 1.00 82.00 231 TYR A O 1
ATOM 1846 N N . LYS A 1 232 ? -16.056 -13.482 27.371 1.00 78.06 232 LYS A N 1
ATOM 1847 C CA . LYS A 1 232 ? -16.980 -14.416 28.012 1.00 78.06 232 LYS A CA 1
ATOM 1848 C C . LYS A 1 232 ? -18.410 -13.880 27.879 1.00 78.06 232 LYS A C 1
ATOM 1850 O O . LYS A 1 232 ? -18.631 -12.690 28.088 1.00 78.06 232 LYS A O 1
ATOM 1855 N N . GLU A 1 233 ? -19.354 -14.756 27.538 1.00 78.25 233 GLU A N 1
ATOM 1856 C CA . GLU A 1 233 ? -20.778 -14.415 27.349 1.00 78.25 233 GLU A CA 1
ATOM 1857 C C . GLU A 1 233 ? -21.067 -13.519 26.127 1.00 78.25 233 GLU A C 1
ATOM 1859 O O . GLU A 1 233 ? -22.180 -13.006 25.984 1.00 78.25 233 GLU A O 1
ATOM 1864 N N . ALA A 1 234 ? -20.108 -13.346 25.206 1.00 80.62 234 ALA A N 1
ATOM 1865 C CA . ALA A 1 234 ? -20.371 -12.666 23.942 1.00 80.62 234 ALA A CA 1
ATOM 1866 C C . ALA A 1 234 ? -21.485 -13.383 23.166 1.00 80.62 234 ALA A C 1
ATOM 1868 O O . ALA A 1 234 ? -21.440 -14.589 22.927 1.00 80.62 234 ALA A O 1
ATOM 1869 N N . THR A 1 235 ? -22.488 -12.617 22.745 1.00 83.25 235 THR A N 1
ATOM 1870 C CA . THR A 1 235 ? -23.648 -13.143 22.002 1.00 83.25 235 THR A CA 1
ATOM 1871 C C . THR A 1 235 ? -23.540 -12.874 20.507 1.00 83.25 235 THR A C 1
ATOM 1873 O O . THR A 1 235 ? -24.284 -13.443 19.703 1.00 83.25 235 THR A O 1
ATOM 1876 N N . ARG A 1 236 ? -22.629 -11.975 20.119 1.00 85.69 236 ARG A N 1
ATOM 1877 C CA . ARG A 1 236 ? -22.422 -11.553 18.738 1.00 85.69 236 ARG A CA 1
ATOM 1878 C C . ARG A 1 236 ? -20.946 -11.365 18.440 1.00 85.69 236 ARG A C 1
ATOM 1880 O O . ARG A 1 236 ? -20.210 -10.831 19.267 1.00 85.69 236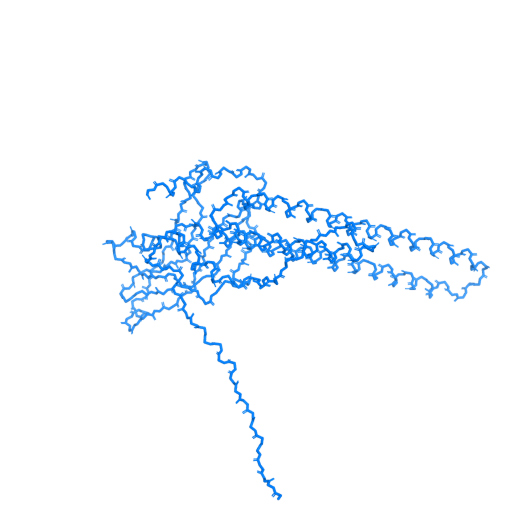 ARG A O 1
ATOM 1887 N N . ARG A 1 237 ? -20.558 -11.696 17.209 1.00 86.69 237 ARG A N 1
ATOM 1888 C CA . ARG A 1 237 ? -19.234 -11.383 16.661 1.00 86.69 237 ARG A CA 1
ATOM 1889 C C . ARG A 1 237 ? -19.340 -10.462 15.447 1.00 86.69 237 ARG A C 1
ATOM 1891 O O . ARG A 1 237 ? -20.358 -10.496 14.746 1.00 86.69 237 ARG A O 1
ATOM 1898 N N . PRO A 1 238 ? -18.318 -9.640 15.171 1.00 87.56 238 PRO A N 1
ATOM 1899 C CA . PRO A 1 238 ? -18.229 -8.915 13.915 1.00 87.56 238 PRO A CA 1
ATOM 1900 C C . PRO A 1 238 ? -18.109 -9.905 12.751 1.00 87.56 238 PRO A C 1
ATOM 1902 O O . PRO A 1 238 ? -17.172 -10.696 12.699 1.00 87.56 238 PRO A O 1
ATOM 1905 N N . LYS A 1 239 ? -19.044 -9.844 11.805 1.00 85.94 239 LYS A N 1
ATOM 1906 C CA . LYS A 1 239 ? -18.929 -10.518 10.510 1.00 85.94 239 LYS A CA 1
ATOM 1907 C C . LYS A 1 239 ? -17.963 -9.756 9.605 1.00 85.94 239 LYS A C 1
ATOM 1909 O O . LYS A 1 239 ? -17.093 -10.350 8.983 1.00 85.94 239 LYS A O 1
ATOM 1914 N N . TYR A 1 240 ? -18.125 -8.435 9.540 1.00 85.19 240 TYR A N 1
ATOM 1915 C CA . TYR A 1 240 ? -17.160 -7.518 8.938 1.00 85.19 240 TYR A CA 1
ATOM 1916 C C . TYR A 1 240 ? -17.357 -6.092 9.463 1.00 85.19 240 TYR A C 1
ATOM 1918 O O . TYR A 1 240 ? -18.431 -5.730 9.958 1.00 85.19 240 TYR A O 1
ATOM 1926 N N . ILE A 1 241 ? -16.307 -5.282 9.354 1.00 87.31 241 ILE A N 1
ATOM 1927 C CA . ILE A 1 241 ? -16.260 -3.886 9.792 1.00 87.31 241 ILE A CA 1
ATOM 1928 C C . ILE A 1 241 ? -16.066 -3.014 8.556 1.00 87.31 241 ILE A C 1
ATOM 1930 O O . ILE A 1 241 ? -15.152 -3.246 7.774 1.00 87.31 241 ILE A O 1
ATOM 1934 N N . LEU A 1 242 ? -16.915 -2.009 8.365 1.00 86.00 242 LEU A N 1
ATOM 1935 C CA . LEU A 1 242 ? -16.764 -1.010 7.311 1.00 86.00 242 LEU A CA 1
ATOM 1936 C C . LEU A 1 242 ? -16.224 0.291 7.901 1.00 86.00 242 LEU A C 1
ATOM 1938 O O . LEU A 1 242 ? -16.839 0.864 8.801 1.00 86.00 242 LEU A O 1
ATOM 1942 N N . LEU A 1 243 ? -15.116 0.775 7.343 1.00 81.62 243 LEU A N 1
ATOM 1943 C CA . LEU A 1 243 ? -14.539 2.096 7.595 1.00 81.62 243 LEU A CA 1
ATOM 1944 C C . LEU A 1 243 ? -14.742 2.972 6.348 1.00 81.62 243 LEU A C 1
ATOM 1946 O O . LEU A 1 243 ? -13.824 3.227 5.560 1.00 81.62 243 LEU A O 1
ATOM 1950 N N . ASP A 1 244 ? -15.995 3.365 6.112 1.00 71.00 244 ASP A N 1
ATOM 1951 C CA . ASP A 1 244 ? -16.354 4.335 5.072 1.00 71.00 244 ASP A CA 1
ATOM 1952 C C . ASP A 1 244 ? -17.735 4.952 5.352 1.00 71.00 244 ASP A C 1
ATOM 1954 O O . ASP A 1 244 ? -18.781 4.365 5.074 1.00 71.00 244 ASP A O 1
ATOM 1958 N N . GLY A 1 245 ? -17.741 6.166 5.906 1.00 51.81 245 GLY A N 1
ATOM 1959 C CA . GLY A 1 245 ? -18.959 6.941 6.137 1.00 51.81 245 GLY A CA 1
ATOM 1960 C C . GLY A 1 245 ? -19.297 7.851 4.956 1.00 51.81 245 GLY A C 1
ATOM 1961 O O . GLY A 1 245 ? -18.811 8.972 4.902 1.00 51.81 245 GLY A O 1
ATOM 1962 N N . GLY A 1 246 ? -20.156 7.384 4.043 1.00 46.75 246 GLY A N 1
ATOM 1963 C CA . GLY A 1 246 ? -20.993 8.209 3.153 1.00 46.75 246 GLY A CA 1
ATOM 1964 C C . GLY A 1 246 ? -20.331 8.987 1.994 1.00 46.75 246 GLY A C 1
ATOM 1965 O O . GLY A 1 246 ? -19.238 9.544 2.088 1.00 46.75 246 GLY A O 1
ATOM 1966 N N . ARG A 1 247 ? -21.056 9.087 0.866 1.00 42.62 247 ARG A N 1
ATOM 1967 C CA . ARG A 1 247 ? -20.804 10.090 -0.187 1.00 42.62 247 ARG A CA 1
ATOM 1968 C C . ARG A 1 247 ? -21.207 11.468 0.366 1.00 42.62 247 ARG A C 1
ATOM 1970 O O . ARG A 1 247 ? -22.392 11.683 0.586 1.00 42.62 247 ARG A O 1
ATOM 1977 N N . GLY A 1 248 ? -20.254 12.382 0.575 1.00 41.25 248 GLY A N 1
ATOM 1978 C CA . GLY A 1 248 ? -20.553 13.805 0.829 1.00 41.25 248 GLY A CA 1
ATOM 1979 C C . GLY A 1 248 ? -19.932 14.432 2.081 1.00 41.25 248 GLY A C 1
ATOM 1980 O O . GLY A 1 248 ? -20.666 14.929 2.927 1.00 41.25 248 GLY A O 1
ATOM 1981 N N . GLY A 1 249 ? -18.599 14.431 2.209 1.00 41.41 249 GLY A N 1
ATOM 1982 C CA . GLY A 1 249 ? -17.882 15.264 3.198 1.00 41.41 249 GLY A CA 1
ATOM 1983 C C . GLY A 1 249 ? -18.179 14.981 4.682 1.00 41.41 249 GLY A C 1
ATOM 1984 O O . GLY A 1 249 ? -17.789 15.760 5.551 1.00 41.41 249 GLY A O 1
ATOM 1985 N N . GLY A 1 250 ? -18.889 13.891 4.988 1.00 46.41 250 GLY A N 1
ATOM 1986 C CA . GLY A 1 250 ? -19.234 13.480 6.346 1.00 46.41 250 GLY A CA 1
ATOM 1987 C C . GLY A 1 250 ? -18.056 12.860 7.101 1.00 46.41 250 GLY A C 1
ATOM 1988 O O . GLY A 1 250 ? -17.107 12.361 6.498 1.00 46.41 250 GLY A O 1
ATOM 1989 N N . LYS A 1 251 ? -18.139 12.889 8.439 1.00 55.38 251 LYS A N 1
ATOM 1990 C CA . LYS A 1 251 ? -17.222 12.176 9.345 1.00 55.38 251 LYS A CA 1
ATOM 1991 C C . LYS A 1 251 ? -17.123 10.704 8.938 1.00 55.38 251 LYS A C 1
ATOM 1993 O O . LYS A 1 251 ? -18.154 10.085 8.679 1.00 55.38 251 LYS A O 1
ATOM 1998 N N . GLU A 1 252 ? -15.910 10.151 8.923 1.00 65.50 252 GLU A N 1
ATOM 1999 C CA . GLU A 1 252 ? -15.705 8.710 8.747 1.00 65.50 252 GLU A CA 1
ATOM 2000 C C . GLU A 1 252 ? -16.562 7.944 9.768 1.00 65.50 252 GLU A C 1
ATOM 2002 O O . GLU A 1 252 ? -16.503 8.213 10.968 1.00 65.50 252 GLU A O 1
ATOM 2007 N N . GLN A 1 253 ? -17.418 7.039 9.290 1.00 70.25 253 GLN A N 1
ATOM 2008 C CA . GLN A 1 253 ? -18.260 6.206 10.143 1.00 70.25 253 GLN A CA 1
ATOM 2009 C C . GLN A 1 253 ? -17.696 4.792 10.159 1.00 70.25 253 GLN A C 1
ATOM 2011 O O . GLN A 1 253 ? -17.427 4.217 9.105 1.00 70.25 253 GLN A O 1
ATOM 2016 N N . THR A 1 254 ? -17.560 4.237 11.363 1.00 79.00 254 THR A N 1
ATOM 2017 C CA . THR A 1 254 ? -17.316 2.807 11.552 1.00 79.00 254 THR A CA 1
ATOM 2018 C C . THR A 1 254 ? -18.658 2.103 11.685 1.00 79.00 254 THR A C 1
ATOM 2020 O O . THR A 1 254 ? -19.404 2.373 12.627 1.00 79.00 254 THR A O 1
ATOM 2023 N N . LEU A 1 255 ? -18.963 1.196 10.761 1.00 82.12 255 LEU A N 1
ATOM 2024 C CA . LEU A 1 255 ? -20.129 0.322 10.846 1.00 82.12 255 LEU A CA 1
ATOM 2025 C C . LEU A 1 255 ? -19.662 -1.108 11.100 1.00 82.12 255 LEU A C 1
ATOM 2027 O O . LEU A 1 255 ? -18.887 -1.657 10.323 1.00 82.12 255 LEU A O 1
ATOM 2031 N N . VAL A 1 256 ? -20.170 -1.728 12.162 1.00 84.19 256 VAL A N 1
ATOM 2032 C CA . VAL A 1 256 ? -19.936 -3.149 12.437 1.00 84.19 256 VAL A CA 1
ATOM 2033 C C . VAL A 1 256 ? -21.178 -3.926 12.049 1.00 84.19 256 VAL A C 1
ATOM 2035 O O . VAL A 1 256 ? -22.272 -3.650 12.548 1.00 84.19 256 VAL A O 1
ATOM 2038 N N . LEU A 1 257 ? -21.010 -4.904 11.166 1.00 86.25 257 LEU A N 1
ATOM 2039 C CA . LEU A 1 257 ? -22.061 -5.853 10.844 1.00 86.25 257 LEU A CA 1
ATOM 2040 C C . LEU A 1 257 ? -21.866 -7.100 11.681 1.00 86.25 257 LEU A C 1
ATOM 2042 O O . LEU A 1 257 ? -20.849 -7.779 11.586 1.00 86.25 257 LEU A O 1
ATOM 2046 N N . TRP A 1 258 ? -22.848 -7.357 12.532 1.00 86.69 258 TRP A N 1
ATOM 2047 C CA . TRP A 1 258 ? -22.802 -8.404 13.538 1.00 86.69 258 TRP A CA 1
ATOM 2048 C C . TRP A 1 258 ? -23.469 -9.679 13.039 1.00 86.69 258 TRP A C 1
ATOM 2050 O O . TRP A 1 258 ? -24.478 -9.625 12.335 1.00 86.69 258 TRP A O 1
ATOM 2060 N N . GLU A 1 259 ? -22.960 -10.821 13.482 1.00 87.69 259 GLU A N 1
ATOM 2061 C CA . GLU A 1 259 ? -23.664 -12.098 13.414 1.00 87.69 259 GLU A CA 1
ATOM 2062 C C . GLU A 1 259 ? -23.814 -12.708 14.807 1.00 87.69 259 GLU A C 1
ATOM 2064 O O . GLU A 1 259 ? -23.034 -12.414 15.717 1.00 87.69 259 GLU A O 1
ATOM 2069 N N . ALA A 1 260 ? -24.848 -13.532 14.974 1.00 86.81 260 ALA A N 1
ATOM 2070 C CA . ALA A 1 260 ? -25.069 -14.266 16.210 1.00 86.81 260 ALA A CA 1
ATOM 2071 C C . ALA A 1 260 ? -23.971 -15.316 16.406 1.00 86.81 260 ALA A C 1
ATOM 2073 O O . ALA A 1 260 ? -23.544 -15.960 15.449 1.00 86.81 260 ALA A O 1
ATOM 2074 N N . MET A 1 261 ? -23.537 -15.485 17.650 1.00 82.62 261 MET A N 1
ATOM 2075 C CA . MET A 1 261 ? -22.619 -16.551 18.033 1.00 82.62 261 MET A CA 1
ATOM 2076 C C . MET A 1 261 ? -23.389 -17.737 18.601 1.00 82.62 261 MET A C 1
ATOM 2078 O O . MET A 1 261 ? -24.405 -17.555 19.273 1.00 82.62 261 MET A O 1
ATOM 2082 N N . ASP A 1 262 ? -22.883 -18.944 18.357 1.00 81.62 262 ASP A N 1
ATOM 2083 C CA . ASP A 1 262 ? -23.340 -20.131 19.074 1.00 81.62 262 ASP A CA 1
ATOM 2084 C C . ASP A 1 262 ? -22.911 -20.014 20.550 1.00 81.62 262 ASP A C 1
ATOM 2086 O O . ASP A 1 262 ? -21.710 -19.894 20.812 1.00 81.62 262 ASP A O 1
ATOM 2090 N N . PRO A 1 263 ? -23.842 -20.049 21.522 1.00 73.56 263 PRO A N 1
ATOM 2091 C CA . PRO A 1 263 ? -23.508 -19.999 22.943 1.00 73.56 263 PRO A CA 1
ATOM 2092 C C . PRO A 1 263 ? -22.514 -21.084 23.377 1.00 73.56 263 PRO A C 1
ATOM 2094 O O . PRO A 1 263 ? -21.700 -20.843 24.268 1.00 73.56 263 PRO A O 1
ATOM 2097 N N . ALA A 1 264 ? -22.533 -22.257 22.731 1.00 73.00 264 ALA A N 1
ATOM 2098 C CA . ALA A 1 264 ? -21.591 -23.337 23.019 1.00 73.00 264 ALA A CA 1
ATOM 2099 C C . ALA A 1 264 ? -20.148 -22.979 22.625 1.00 73.00 264 ALA A C 1
ATOM 2101 O O . ALA A 1 264 ? -19.201 -23.473 23.233 1.00 73.00 264 ALA A O 1
ATOM 2102 N N . ALA A 1 265 ? -19.969 -22.081 21.652 1.00 69.50 265 ALA A N 1
ATOM 2103 C CA . ALA A 1 265 ? -18.656 -21.651 21.188 1.00 69.50 265 ALA A CA 1
ATOM 2104 C C . ALA A 1 265 ? -17.964 -20.661 22.140 1.00 69.50 265 ALA A C 1
ATOM 2106 O O . ALA A 1 265 ? -16.803 -20.354 21.912 1.00 69.50 265 ALA A O 1
ATOM 2107 N N . VAL A 1 266 ? -18.638 -20.141 23.175 1.00 67.06 266 VAL A N 1
ATOM 2108 C CA . VAL A 1 266 ? -18.095 -19.097 24.080 1.00 67.06 266 VAL A CA 1
ATOM 2109 C C . VAL A 1 266 ? -18.268 -19.447 25.563 1.00 67.06 266 VAL A C 1
ATOM 2111 O O . VAL A 1 266 ? -18.040 -18.608 26.437 1.00 67.06 266 VAL A O 1
ATOM 2114 N N . ALA A 1 267 ? -18.695 -20.680 25.853 1.00 61.84 267 ALA A N 1
ATOM 2115 C CA . ALA A 1 267 ? -19.054 -21.120 27.198 1.00 61.84 267 ALA A CA 1
ATOM 2116 C C . ALA A 1 267 ? -17.842 -21.194 28.147 1.00 61.84 267 ALA A C 1
ATOM 2118 O O . ALA A 1 267 ? -17.947 -20.779 29.303 1.00 61.84 267 ALA A O 1
ATOM 2119 N N . ASP A 1 268 ? -16.686 -21.639 27.639 1.00 61.69 268 ASP A N 1
ATOM 2120 C CA . ASP A 1 268 ? -15.544 -22.039 28.475 1.00 61.69 268 ASP A CA 1
ATOM 2121 C C . ASP A 1 268 ? -14.289 -21.153 28.332 1.00 61.69 268 ASP A C 1
ATOM 2123 O O . ASP A 1 268 ? -13.278 -21.417 28.984 1.00 61.69 268 ASP A O 1
ATOM 2127 N N . GLY A 1 269 ? -14.317 -20.077 27.532 1.00 65.69 269 GLY A N 1
ATOM 2128 C CA . GLY A 1 269 ? -13.155 -19.188 27.410 1.00 65.69 269 GLY A CA 1
ATOM 2129 C C . GLY A 1 269 ? -13.206 -18.149 26.291 1.00 65.69 269 GLY A C 1
ATOM 2130 O O . GLY A 1 269 ? -14.193 -18.016 25.571 1.00 65.69 269 GLY A O 1
ATOM 2131 N N . GLU A 1 270 ? -12.108 -17.400 26.165 1.00 69.12 270 GLU A N 1
ATOM 2132 C CA . GLU A 1 270 ? -11.881 -16.454 25.070 1.00 69.12 270 GLU A CA 1
ATOM 2133 C C . GLU A 1 270 ? -11.692 -17.197 23.741 1.00 69.12 270 GLU A C 1
ATOM 2135 O O . GLU A 1 270 ? -10.834 -18.076 23.626 1.00 69.12 270 GLU A O 1
ATOM 2140 N N . VAL A 1 271 ? -12.460 -16.814 22.718 1.00 80.25 271 VAL A N 1
ATOM 2141 C CA . VAL A 1 271 ? -12.391 -17.429 21.382 1.00 80.25 271 VAL A CA 1
ATOM 2142 C C . VAL A 1 271 ? -11.981 -16.409 20.337 1.00 80.25 271 VAL A C 1
ATOM 2144 O O . VAL A 1 271 ? -12.454 -15.274 20.327 1.00 80.25 271 VAL A O 1
ATOM 2147 N N . LYS A 1 272 ? -11.080 -16.828 19.450 1.00 82.56 272 LYS A N 1
ATOM 2148 C CA . LYS A 1 272 ? -10.455 -16.001 18.420 1.00 82.56 272 LYS A CA 1
ATOM 2149 C C . LYS A 1 272 ? -11.109 -16.255 17.062 1.00 82.56 272 LYS A C 1
ATOM 2151 O O . LYS A 1 272 ? -11.267 -17.402 16.658 1.00 82.56 272 LYS A O 1
ATOM 2156 N N . PHE A 1 273 ? -11.440 -15.183 16.353 1.00 84.19 273 PHE A N 1
ATOM 2157 C CA . PHE A 1 273 ? -12.054 -15.206 15.028 1.00 84.19 273 PHE A CA 1
ATOM 2158 C C . PHE A 1 273 ? -11.298 -14.295 14.072 1.00 84.19 273 PHE A C 1
ATOM 2160 O O . PHE A 1 273 ? -10.837 -13.227 14.476 1.00 84.19 273 PHE A O 1
ATOM 2167 N N . ASP A 1 274 ? -11.249 -14.674 12.801 1.00 86.06 274 ASP A N 1
ATOM 2168 C CA . ASP A 1 274 ? -10.853 -13.750 11.745 1.00 86.06 274 ASP A CA 1
ATOM 2169 C C . ASP A 1 274 ? -12.011 -12.797 11.435 1.00 86.06 274 ASP A C 1
ATOM 2171 O O . ASP A 1 274 ? -13.178 -13.200 11.370 1.00 86.06 274 ASP A O 1
ATOM 2175 N N . VAL A 1 275 ? -11.680 -11.522 11.250 1.00 88.56 275 VAL A N 1
ATOM 2176 C CA . VAL A 1 275 ? -12.613 -10.464 10.875 1.00 88.56 275 VAL A CA 1
ATOM 2177 C C . VAL A 1 275 ? -12.036 -9.650 9.726 1.00 88.56 275 VAL A C 1
ATOM 2179 O O . VAL A 1 275 ? -10.857 -9.292 9.711 1.00 88.56 275 VAL A O 1
ATOM 2182 N N . GLU A 1 276 ? -12.892 -9.330 8.762 1.00 90.44 276 GLU A N 1
ATOM 2183 C CA . GLU A 1 276 ? -12.550 -8.426 7.671 1.00 90.44 276 GLU A CA 1
ATOM 2184 C C . GLU A 1 276 ? -12.866 -6.979 8.045 1.00 90.44 276 GLU A C 1
ATOM 2186 O O . GLU A 1 276 ? -14.002 -6.643 8.398 1.00 90.44 276 GLU A O 1
ATOM 2191 N N . VAL A 1 277 ? -11.874 -6.106 7.900 1.00 89.31 277 VAL A N 1
ATOM 2192 C CA . VAL A 1 277 ? -12.043 -4.655 7.957 1.00 89.31 277 VAL A CA 1
ATOM 2193 C C . VAL A 1 277 ? -11.935 -4.103 6.546 1.00 89.31 277 VAL A C 1
ATOM 2195 O O . VAL A 1 277 ? -10.890 -4.207 5.913 1.00 89.31 277 VAL A O 1
ATOM 2198 N N . ARG A 1 278 ? -13.015 -3.510 6.038 1.00 88.94 278 ARG A N 1
ATOM 2199 C CA . ARG A 1 278 ? -13.074 -2.976 4.678 1.00 88.94 278 ARG A CA 1
ATOM 2200 C C . ARG A 1 278 ? -13.062 -1.461 4.681 1.00 88.94 278 ARG A C 1
ATOM 2202 O O . ARG A 1 278 ? -13.824 -0.836 5.418 1.00 88.94 278 ARG A O 1
ATOM 2209 N N . LEU A 1 279 ? -12.236 -0.864 3.829 1.00 86.06 279 LEU A N 1
ATOM 2210 C CA . LEU A 1 279 ? -12.087 0.587 3.747 1.00 86.06 279 LEU A CA 1
ATOM 2211 C C . LEU A 1 279 ? -11.703 1.048 2.342 1.00 86.06 279 LEU A C 1
ATOM 2213 O O . LEU A 1 279 ? -11.083 0.314 1.580 1.00 86.06 279 LEU A O 1
ATOM 2217 N N . ARG A 1 280 ? -12.057 2.286 1.986 1.00 78.62 280 ARG A N 1
ATOM 2218 C CA . ARG A 1 280 ? -11.592 2.910 0.734 1.00 78.62 280 ARG A CA 1
ATOM 2219 C C . ARG A 1 280 ? -10.252 3.606 0.925 1.00 78.62 280 ARG A C 1
ATOM 2221 O O . ARG A 1 280 ? -10.141 4.453 1.818 1.00 78.62 280 ARG A O 1
ATOM 2228 N N . ASN A 1 281 ? -9.282 3.326 0.057 1.00 73.25 281 ASN A N 1
ATOM 2229 C CA . ASN A 1 281 ? -8.027 4.072 0.005 1.00 73.25 281 ASN A CA 1
ATOM 2230 C C . ASN A 1 281 ? -8.224 5.357 -0.811 1.00 73.25 281 ASN A C 1
ATOM 2232 O O . ASN A 1 281 ? -8.051 5.379 -2.031 1.00 73.25 281 ASN A O 1
ATOM 2236 N N . ARG A 1 282 ? -8.625 6.434 -0.125 1.00 71.50 282 ARG A N 1
ATOM 2237 C CA . ARG A 1 282 ? -8.820 7.741 -0.768 1.00 71.50 282 ARG A CA 1
ATOM 2238 C C . ARG A 1 282 ? -7.501 8.466 -1.039 1.00 71.50 282 ARG A C 1
ATOM 2240 O O . ARG A 1 282 ? -7.446 9.208 -2.012 1.00 71.50 282 ARG A O 1
ATOM 2247 N N . LEU A 1 283 ? -6.456 8.192 -0.250 1.00 67.19 283 LEU A N 1
ATOM 2248 C CA . LEU A 1 283 ? -5.120 8.781 -0.403 1.00 67.19 283 LEU A CA 1
ATOM 2249 C C . LEU A 1 283 ? -4.520 8.460 -1.775 1.00 67.19 283 LEU A C 1
ATOM 2251 O O . LEU A 1 283 ? -3.920 9.328 -2.394 1.00 67.19 283 LEU A O 1
ATOM 2255 N N . PHE A 1 284 ? -4.755 7.248 -2.288 1.00 65.62 284 PHE A N 1
ATOM 2256 C CA . PHE A 1 284 ? -4.321 6.821 -3.625 1.00 65.62 284 PHE A CA 1
ATOM 2257 C C . PHE A 1 284 ? -5.343 7.054 -4.753 1.00 65.62 284 PHE A C 1
ATOM 2259 O O . PHE A 1 284 ? -5.026 6.869 -5.923 1.00 65.62 284 PHE A O 1
ATOM 2266 N N . SER A 1 285 ? -6.565 7.503 -4.446 1.00 58.34 285 SER A N 1
ATOM 2267 C CA . SER A 1 285 ? -7.575 7.821 -5.468 1.00 58.34 285 SER A CA 1
ATOM 2268 C C . SER A 1 285 ? -7.469 9.276 -5.954 1.00 58.34 285 SER A C 1
ATOM 2270 O O . SER A 1 285 ? -7.160 10.171 -5.171 1.00 58.34 285 SER A O 1
ATOM 2272 N N . SER A 1 286 ? -7.748 9.542 -7.235 1.00 41.25 286 SER A N 1
ATOM 2273 C CA . SER A 1 286 ? -7.706 10.884 -7.857 1.00 41.25 286 SER A CA 1
ATOM 2274 C C . SER A 1 286 ? -8.948 11.757 -7.605 1.00 41.25 286 SER A C 1
ATOM 2276 O O . SER A 1 286 ? -9.081 12.844 -8.165 1.00 41.25 286 SER A O 1
ATOM 2278 N N . LEU A 1 287 ? -9.870 11.334 -6.743 1.00 33.53 287 LEU A N 1
ATOM 2279 C CA . LEU A 1 287 ? -11.076 12.097 -6.429 1.00 33.53 287 LEU A CA 1
ATOM 2280 C C . LEU A 1 287 ? -10.870 12.856 -5.124 1.00 33.53 287 LEU A C 1
ATOM 2282 O O . LEU A 1 287 ? -11.013 12.262 -4.060 1.00 33.53 287 LEU A O 1
ATOM 2286 N N . ARG A 1 288 ? -10.529 14.152 -5.245 1.00 34.41 288 ARG A N 1
ATOM 2287 C CA . ARG A 1 288 ? -10.614 15.208 -4.212 1.00 34.41 288 ARG A CA 1
ATOM 2288 C C . ARG A 1 288 ? -10.757 14.637 -2.799 1.00 34.41 288 ARG A C 1
ATOM 2290 O O . ARG A 1 288 ? -11.874 14.424 -2.322 1.00 34.41 288 ARG A O 1
ATOM 2297 N N . VAL A 1 289 ? -9.625 14.371 -2.151 1.00 38.12 289 VAL A N 1
ATOM 2298 C CA . VAL A 1 289 ? -9.599 14.004 -0.735 1.00 38.12 289 VAL A CA 1
ATOM 2299 C C . VAL A 1 289 ? -10.114 15.210 0.047 1.00 38.12 289 VAL A C 1
ATOM 2301 O O . VAL A 1 289 ? -9.376 16.140 0.346 1.00 38.12 289 VAL A O 1
ATOM 2304 N N . ASP A 1 290 ? -11.412 15.222 0.338 1.00 39.09 290 ASP A N 1
ATOM 2305 C CA . ASP A 1 290 ? -12.013 16.168 1.272 1.00 39.09 290 ASP A CA 1
ATOM 2306 C C . ASP A 1 290 ? -11.657 15.683 2.688 1.00 39.09 290 ASP A C 1
ATOM 2308 O O . ASP A 1 290 ? -12.444 15.046 3.395 1.00 39.09 290 ASP A O 1
ATOM 2312 N N . ALA A 1 291 ? -10.390 15.878 3.058 1.00 39.69 291 ALA A N 1
ATOM 2313 C CA . ALA A 1 291 ? -9.803 15.399 4.306 1.00 39.69 291 ALA A CA 1
ATOM 2314 C C . ALA A 1 291 ? -10.412 16.047 5.560 1.00 39.69 291 ALA A C 1
ATOM 2316 O O . ALA A 1 291 ? -10.254 15.548 6.677 1.00 39.69 291 ALA A O 1
ATOM 2317 N N . ALA A 1 292 ? -11.224 17.093 5.372 1.00 38.62 292 ALA A N 1
ATOM 2318 C CA . ALA A 1 292 ? -12.033 17.714 6.414 1.00 38.62 292 ALA A CA 1
ATOM 2319 C C . ALA A 1 292 ? -12.905 16.702 7.196 1.00 38.62 292 ALA A C 1
ATOM 2321 O O . ALA A 1 292 ? -13.230 16.945 8.363 1.00 38.62 292 ALA A O 1
ATOM 2322 N N . GLY A 1 293 ? -13.264 15.563 6.586 1.00 40.22 293 GLY A N 1
ATOM 2323 C CA . GLY A 1 293 ? -14.035 14.492 7.223 1.00 40.22 293 GLY A CA 1
ATOM 2324 C C . GLY A 1 293 ? -13.253 13.617 8.216 1.00 40.22 293 GLY A C 1
ATOM 2325 O O . GLY A 1 293 ? -13.861 13.105 9.157 1.00 40.22 293 GLY A O 1
ATOM 2326 N N . MET A 1 294 ? -11.930 13.465 8.061 1.00 43.53 294 MET A N 1
ATOM 2327 C CA . MET A 1 294 ? -11.114 12.600 8.936 1.00 43.53 294 MET A CA 1
ATOM 2328 C C . MET A 1 294 ? -10.790 13.273 10.281 1.00 43.53 294 MET A C 1
ATOM 2330 O O . MET A 1 294 ? -10.775 12.613 11.317 1.00 43.53 294 MET A O 1
ATOM 2334 N N . PHE A 1 295 ? -10.640 14.603 10.312 1.00 45.53 295 PHE A N 1
ATOM 2335 C CA . PHE A 1 295 ? -10.030 15.295 11.461 1.00 45.53 295 PHE A CA 1
ATOM 2336 C C . PHE A 1 295 ? -10.941 16.229 12.265 1.00 45.53 295 PHE A C 1
ATOM 2338 O O . PHE A 1 295 ? -10.525 16.755 13.299 1.00 45.53 295 PHE A O 1
ATOM 2345 N N . ARG A 1 296 ? -12.236 16.349 11.933 1.00 42.97 296 ARG A N 1
ATOM 2346 C CA . ARG A 1 296 ? -13.220 16.956 12.864 1.00 42.97 296 ARG A CA 1
ATOM 2347 C C . ARG A 1 296 ? -13.399 16.166 14.178 1.00 42.97 296 ARG A C 1
ATOM 2349 O O . ARG A 1 296 ? -14.256 16.535 14.980 1.00 42.97 296 ARG A O 1
ATOM 2356 N N . MET A 1 297 ? -12.650 15.082 14.399 1.00 41.62 297 MET A N 1
ATOM 2357 C CA . MET A 1 297 ? -12.711 14.237 15.596 1.00 41.62 297 MET A CA 1
ATOM 2358 C C . MET A 1 297 ? -11.523 14.390 16.565 1.00 41.62 297 MET A C 1
ATOM 2360 O O . MET A 1 297 ? -11.615 13.858 17.662 1.00 41.62 297 MET A O 1
ATOM 2364 N N . MET A 1 298 ? -10.472 15.159 16.234 1.00 35.00 298 MET A N 1
ATOM 2365 C CA . MET A 1 298 ? -9.303 15.355 17.123 1.00 35.00 298 MET A CA 1
ATOM 2366 C C . MET A 1 298 ? -9.328 16.646 17.963 1.00 35.00 298 MET A C 1
ATOM 2368 O O . MET A 1 298 ? -8.354 16.958 18.639 1.00 35.00 298 MET A O 1
ATOM 2372 N N . ARG A 1 299 ? -10.423 17.416 17.944 1.00 31.53 299 ARG A N 1
ATOM 2373 C CA . ARG A 1 299 ? -10.600 18.546 18.871 1.00 31.53 299 ARG A CA 1
ATOM 2374 C C . ARG A 1 299 ? -11.479 18.130 20.045 1.00 31.53 299 ARG A C 1
ATOM 2376 O O . ARG A 1 299 ? -12.676 18.380 19.967 1.00 31.53 299 ARG A O 1
ATOM 2383 N N . PHE A 1 300 ? -10.887 17.529 21.076 1.00 31.61 300 PHE A N 1
ATOM 2384 C CA . PHE A 1 300 ? -11.323 17.614 22.477 1.00 31.61 300 PHE A CA 1
ATOM 2385 C C . PHE A 1 300 ? -10.132 17.370 23.398 1.00 31.61 300 PHE A C 1
ATOM 2387 O O . PHE A 1 300 ? -9.414 16.376 23.158 1.00 31.61 300 PHE A O 1
#

Foldseek 3Di:
DDDDDDDDDDDPPPPLPWDFLADQDDDLLVLLVSNLVLAPADDQDPCPDDQDLVPQDDLVSSLVSLLNVLSVLLVQCSVCLSVVPPVSNLVSLVVNVVSLVVSLVSLVVQLVVQVVVLVVVVVVVVVVDPDDPPCPVVVVVVSVVSNVVSVVVSVVSVVSSVVSVLSSLVSLVSSLVSLDCLRHPVLCVQQPPDPRDGQWGWIASGFYSVQWDFDPDPFRKIKGKTKIKGDAPRQKDFQEWEQADDDDLAAGDIDTDIDGDDNVQRHPHIDMDIYIYMYGSVSNDPPDPSVSRSPVPPDD

Organism: NCBI:txid58853

Sequence (300 aa):
MDAFKLETDTNASATTMSVPVTRTDGTTRDRIQSFLSLNKIEVFSDQSQAWDFDDCETLEERFDCGLMGLEQLRSEVVEATREGNERALMDTVVGYRELHTLMTKLVDEAEEAAVDILALQMQESRAKLRPKKRNGVAMADRWEGIAWKLARRHDEMMAQLDAALLLMEKQCVFAKLCWSTLAWDARRIFCAQLGGQPQGALWSDGFEAAHFEKLHSEGNQWSIRMKWTAYKEATRRPKYILLDGGRGGGKEQTLVLWEAMDPAAVADGEVKFDVEVRLRNRLFSSLRVDAAGMFRMMRF

pLDDT: mean 73.73, std 17.56, range [27.11, 92.81]

Radius of gyration: 26.63 Å; chains: 1; bounding box: 67×57×79 Å

Secondary structure (DSSP, 8-state):
------------------EES---SS-HHHHHHHHHTTEES-------SPP-GGG--SHHHHHHHHHHHHHHHHHHHHHHHHHT-HHHHHHHHHHHHHHHHHHHHHHHHHHHHHHHHHHHHHHHHHHHTTT-TTSHHHHHHHHHHHHHHHHHHHHHHHHHHHHHHHHHHHHHHHHHHHHSHHHH-HHHHHHTTTTT---EEEEES-EEGGGEEEE-STTTEEEEEEEEEEPTT--EEEEEEEE---SSSPPP-EEEEEEEPPGGGGSSS-EEEEEEEEEE--TTSSS---THHHHTTS--